Protein AF-0000000076532534 (afdb_homodimer)

Nearest PDB structures (foldseek):
  9ikq-assembly1_B  TM=8.227E-01  e=6.890E-09  Homo sapiens
  3nkv-assembly2_B  TM=7.843E-01  e=1.929E-08  Homo sapiens
  6ziz-assembly2_B  TM=8.108E-01  e=3.488E-07  Homo sapiens
  1yu9-assembly1_A  TM=8.050E-01  e=3.271E-07  Homo sapiens
  7tvf-assembly1_E  TM=7.725E-01  e=2.696E-07  Homo sapiens

Solvent-accessible surface area (backbone atoms only — not comparable to full-atom values): 15185 Å² total; per-residue (Å²): 137,83,80,76,80,77,77,80,70,83,70,76,83,74,66,74,52,59,84,47,71,42,61,34,30,35,32,38,43,29,43,66,72,22,55,65,66,63,56,46,39,60,64,38,46,91,68,50,67,91,76,79,67,95,52,69,60,50,75,43,73,48,74,48,74,54,99,65,27,37,34,38,38,34,42,32,41,43,51,34,50,75,86,44,58,84,60,53,47,76,63,50,61,54,25,31,20,38,34,39,32,20,25,58,74,40,65,65,40,45,59,53,36,50,53,58,54,60,67,30,65,78,48,74,66,46,69,41,82,34,92,103,134,81,81,75,82,76,78,79,70,83,72,76,83,75,66,75,52,58,84,46,72,42,61,35,32,35,33,39,42,27,45,68,73,22,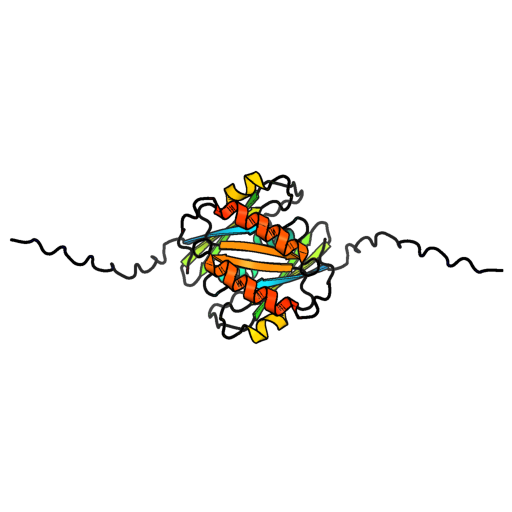55,64,64,64,56,46,40,59,65,38,46,91,68,50,70,91,76,80,68,94,50,68,59,50,74,43,74,49,73,46,73,54,98,66,25,39,35,37,39,36,43,33,41,44,50,33,49,76,87,42,58,83,59,52,47,76,63,50,61,54,26,31,22,39,34,39,31,21,25,57,72,40,63,66,38,46,58,54,34,50,52,57,54,60,67,31,65,78,47,76,68,47,68,40,80,36,92,105

pLDDT: mean 75.78, std 21.9, range [29.2, 95.38]

Radius of gyration: 21.43 Å; Cα contacts (8 Å, |Δi|>4): 473; chains: 2; bounding box: 38×101×63 Å

Sequence (264 aa):
MKERRASQKLSSKSIMDPNQNVKCKIVVVGDSQCGKTALLHVFAKDCFPENYVPTVFENYTASFEIDTQRIELSLWDTSGSPYYDNVRPLSYPDSDAVLICFDISRPETLDSVLKKVSAGDEGPVQSSPCVKMKERRASQKLSSKSIMDPNQNVKCKIVVVGDSQCGKTALLHVFAKDCFPENYVPTVFENYTASFEIDTQRIELSLWDTSGSPYYDNVRPLSYPDSDAVLICFDISRPETLDSVLKKVSAGDEGPVQSSPCVK

Organism: Gulo gulo (NCBI:txid48420)

Secondary structure (DSSP, 8-state):
-----------------TTPPEEEEEEEEE-TTSSHHHHHHHHHGGGS-SS----SEEEEEEEEEETTEEEEEEEEEE--SGGGTTTGGGG-TT-SEEEEEEETT-THHHHHHHHHHHHHTTS---------/-----------------TTPPEEEEEEEEE-TTSSHHHHHHHHHGGGS-SS----SEEEEEEEEEETTEEEEEEEEEE--SGGGTTTGGGG-TT-SEEEEEEETT-THHHHHHHHHHHHHTTS---------

InterPro domains:
  IPR001806 Small GTPase [PF00071] (25-115)
  IPR001806 Small GTPase [SM00174] (26-129)
  IPR003578 Small GTPase Rho [PTHR24072] (22-116)
  IPR005225 Small GTP-binding domain [TIGR00231] (24-114)
  IPR027417 P-loop containing nucleoside triphosphate hydrolase [G3DSA:3.40.50.300] (12-127)
  IPR027417 P-loop containing nucleoside triphosphate hydrolase [SSF52540] (24-117)

Foldseek 3Di:
DDPDPDDPPPDDPPPPPLPDEFEAEEEEFFAPPLCLVVVVCVQQPVNDDPDDDDDQKDKHWDWDDDPSHIYIYIYIYGYNDPVNLVVNLVRQELHQYYHYTGHPVCVVRVVVRVVSVVVNVVDDRDHNDGPD/DDPDPDDPPPDDPPPPPLPDEFEAEEEEFFAPPLCLVVVVCVQQPVNDDPDDDDDQKDKDWDWDDDPSHIYIYIYIYGYNDPVNLVVNLVRQELHQYYHYTGHPVCVVRVVVRVVSVVVNVVDDNDHNDHPD

Structure (mmCIF, N/CA/C/O backbone):
data_AF-0000000076532534-model_v1
#
loop_
_entity.id
_entity.type
_entity.pdbx_description
1 polymer 'Rho-related GTP-binding protein RhoE'
#
loop_
_atom_site.group_PDB
_atom_site.id
_atom_site.type_symbol
_atom_site.label_atom_id
_atom_site.label_alt_id
_atom_site.label_comp_id
_atom_site.label_asym_id
_atom_site.label_entity_id
_atom_site.label_seq_id
_atom_site.pdbx_PDB_ins_code
_atom_site.Cartn_x
_atom_site.Cartn_y
_atom_site.Cartn_z
_atom_site.occupancy
_atom_site.B_iso_or_equiv
_atom_site.auth_seq_id
_atom_site.auth_comp_id
_atom_site.auth_asym_id
_atom_site.auth_atom_id
_atom_site.pdbx_PDB_model_num
ATOM 1 N N . MET A 1 1 ? -12.562 -58.125 -6.824 1 29.53 1 MET A N 1
ATOM 2 C CA . MET A 1 1 ? -12.008 -57.406 -7.973 1 29.53 1 MET A CA 1
ATOM 3 C C . MET A 1 1 ? -11.875 -55.938 -7.684 1 29.53 1 MET A C 1
ATOM 5 O O . MET A 1 1 ? -12.867 -55.188 -7.668 1 29.53 1 MET A O 1
ATOM 9 N N . LYS A 1 2 ? -11.078 -55.5 -6.746 1 31.06 2 LYS A N 1
ATOM 10 C CA . LYS A 1 2 ? -10.891 -54.281 -5.945 1 31.06 2 LYS A CA 1
ATOM 11 C C . LYS A 1 2 ? -10.383 -53.125 -6.797 1 31.06 2 LYS A C 1
ATOM 13 O O . LYS A 1 2 ? -9.328 -53.219 -7.426 1 31.06 2 LYS A O 1
ATOM 18 N N . GLU A 1 3 ? -11.273 -52.344 -7.527 1 29.67 3 GLU A N 1
ATOM 19 C CA . GLU A 1 3 ? -11.039 -51.25 -8.461 1 29.67 3 GLU A CA 1
ATOM 20 C C . GLU A 1 3 ? -10.07 -50.219 -7.871 1 29.67 3 GLU A C 1
ATOM 22 O O . GLU A 1 3 ? -10.305 -49.688 -6.781 1 29.67 3 GLU A O 1
ATOM 27 N N . ARG A 1 4 ? -8.758 -50.281 -8.133 1 29.2 4 ARG A N 1
ATOM 28 C CA . ARG A 1 4 ? -7.645 -49.375 -7.852 1 29.2 4 ARG A CA 1
ATOM 29 C C . ARG A 1 4 ? -8.008 -47.938 -8.18 1 29.2 4 ARG A C 1
ATOM 31 O O . ARG A 1 4 ? -8.461 -47.656 -9.289 1 29.2 4 ARG A O 1
ATOM 38 N N . ARG A 1 5 ? -8.469 -47.125 -7.262 1 30 5 ARG A N 1
ATOM 39 C CA . ARG A 1 5 ? -8.734 -45.688 -7.363 1 30 5 ARG A CA 1
ATOM 40 C C . ARG A 1 5 ? -7.598 -44.969 -8.086 1 30 5 ARG A C 1
ATOM 42 O O . ARG A 1 5 ? -6.434 -45.094 -7.703 1 30 5 ARG A O 1
ATOM 49 N N . ALA A 1 6 ? -7.625 -44.656 -9.398 1 31.41 6 ALA A N 1
ATOM 50 C CA . ALA A 1 6 ? -6.77 -43.969 -10.359 1 31.41 6 ALA A CA 1
ATOM 51 C C . ALA A 1 6 ? -6.211 -42.656 -9.758 1 31.41 6 ALA A C 1
ATOM 53 O O . ALA A 1 6 ? -6.918 -41.938 -9.047 1 31.41 6 ALA A O 1
ATOM 54 N N . SER A 1 7 ? -4.93 -42.5 -9.547 1 31.23 7 SER A N 1
ATOM 55 C CA . SER A 1 7 ? -4.043 -41.406 -9.18 1 31.23 7 SER A CA 1
ATOM 56 C C . SER A 1 7 ? -4.383 -40.125 -9.953 1 31.23 7 SER A C 1
ATOM 58 O O . SER A 1 7 ? -4.418 -40.125 -11.188 1 31.23 7 SER A O 1
ATOM 60 N N . GLN A 1 8 ? -5.281 -39.344 -9.531 1 30.34 8 GLN A N 1
ATOM 61 C CA . GLN A 1 8 ? -5.637 -38.094 -10.156 1 30.34 8 GLN A CA 1
ATOM 62 C C . GLN A 1 8 ? -4.398 -37.344 -10.641 1 30.34 8 GLN A C 1
ATOM 64 O O . GLN A 1 8 ? -3.494 -37.031 -9.852 1 30.34 8 GLN A O 1
ATOM 69 N N . LYS A 1 9 ? -3.875 -37.5 -11.867 1 31.89 9 LYS A N 1
ATOM 70 C CA . LYS A 1 9 ? -2.873 -36.781 -12.664 1 31.89 9 LYS A CA 1
ATOM 71 C C . LYS A 1 9 ? -2.896 -35.281 -12.375 1 31.89 9 LYS A C 1
ATOM 73 O O . LYS A 1 9 ? -3.961 -34.688 -12.367 1 31.89 9 LYS A O 1
ATOM 78 N N . LEU A 1 10 ? -2.053 -34.75 -11.531 1 33.31 10 LEU A N 1
ATOM 79 C CA . LEU A 1 10 ? -1.683 -33.344 -11.383 1 33.31 10 LEU A CA 1
ATOM 80 C C . LEU A 1 10 ? -1.702 -32.656 -12.734 1 33.31 10 LEU A C 1
ATOM 82 O O . LEU A 1 10 ? -0.928 -33 -13.633 1 33.31 10 LEU A O 1
ATOM 86 N N . SER A 1 11 ? -2.908 -32.406 -13.312 1 33.78 11 SER A N 1
ATOM 87 C CA . SER A 1 11 ? -3.16 -31.734 -14.586 1 33.78 11 SER A CA 1
ATOM 88 C C . SER A 1 11 ? -2.031 -30.766 -14.938 1 33.78 11 SER A C 1
ATOM 90 O O . SER A 1 11 ? -1.304 -30.312 -14.055 1 33.78 11 SER A O 1
ATOM 92 N N . SER A 1 12 ? -1.716 -30.531 -16.234 1 36.44 12 SER A N 1
ATOM 93 C CA . SER A 1 12 ? -0.796 -29.734 -17.031 1 36.44 12 SER A CA 1
ATOM 94 C C . SER A 1 12 ? -0.668 -28.312 -16.484 1 36.44 12 SER A C 1
ATOM 96 O O . SER A 1 12 ? -1.578 -27.828 -15.812 1 36.44 12 SER A O 1
ATOM 98 N N . LYS A 1 13 ? 0.458 -27.781 -16.156 1 39.22 13 LYS A N 1
ATOM 99 C CA . LYS A 1 13 ? 0.816 -26.375 -15.938 1 39.22 13 LYS A CA 1
ATOM 100 C C . LYS A 1 13 ? -0.075 -25.453 -16.766 1 39.22 13 LYS A C 1
ATOM 102 O O . LYS A 1 13 ? 0.05 -25.375 -17.984 1 39.22 13 LYS A O 1
ATOM 107 N N . SER A 1 14 ? -1.355 -25.297 -16.703 1 41.94 14 SER A N 1
ATOM 108 C CA . SER A 1 14 ? -2.182 -24.359 -17.453 1 41.94 14 SER A CA 1
ATOM 109 C C . SER A 1 14 ? -1.415 -23.078 -17.781 1 41.94 14 SER A C 1
ATOM 111 O O . SER A 1 14 ? -1.064 -22.312 -16.875 1 41.94 14 SER A O 1
ATOM 113 N N . ILE A 1 15 ? -0.513 -23.016 -18.609 1 46.69 15 ILE A N 1
ATOM 114 C CA . ILE A 1 15 ? 0.041 -21.828 -19.25 1 46.69 15 ILE A CA 1
ATOM 115 C C . ILE A 1 15 ? -1.02 -20.734 -19.297 1 46.69 15 ILE A C 1
ATOM 117 O O . ILE A 1 15 ? -2.109 -20.938 -19.828 1 46.69 15 ILE A O 1
ATOM 121 N N . MET A 1 16 ? -1.146 -19.938 -18.219 1 51.53 16 MET A N 1
ATOM 122 C CA . MET A 1 16 ? -2.041 -18.797 -18.406 1 51.53 16 MET A CA 1
ATOM 123 C C . MET A 1 16 ? -2.135 -18.406 -19.875 1 51.53 16 MET A C 1
ATOM 125 O O . MET A 1 16 ? -1.113 -18.266 -20.547 1 51.53 16 MET A O 1
ATOM 129 N N . ASP A 1 17 ? -3.191 -18.766 -20.562 1 57.97 17 ASP A N 1
ATOM 130 C CA . ASP A 1 17 ? -3.457 -18.281 -21.922 1 57.97 17 ASP A CA 1
ATOM 131 C C . ASP A 1 17 ? -3.062 -16.828 -22.062 1 57.97 17 ASP A C 1
ATOM 133 O O . ASP A 1 17 ? -3.531 -15.969 -21.312 1 57.97 17 ASP A O 1
ATOM 137 N N . PRO A 1 18 ? -1.926 -16.516 -22.688 1 60.47 18 PRO A N 1
ATOM 138 C CA . PRO A 1 18 ? -1.544 -15.109 -22.891 1 60.47 18 PRO A CA 1
ATOM 139 C C . PRO A 1 18 ? -2.738 -14.211 -23.188 1 60.47 18 PRO A C 1
ATOM 141 O O . PRO A 1 18 ? -2.654 -12.992 -23.031 1 60.47 18 PRO A O 1
ATOM 144 N N . ASN A 1 19 ? -3.826 -14.812 -23.578 1 63.25 19 ASN A N 1
ATOM 145 C CA . ASN A 1 19 ? -5.023 -14.047 -23.922 1 63.25 19 ASN A CA 1
ATOM 146 C C . ASN A 1 19 ? -5.902 -13.82 -22.688 1 63.25 19 ASN A C 1
ATOM 148 O O . ASN A 1 19 ? -6.91 -13.117 -22.766 1 63.25 19 ASN A O 1
ATOM 152 N N . GLN A 1 20 ? -5.453 -14.477 -21.609 1 73.56 20 GLN A N 1
ATOM 153 C CA . GLN A 1 20 ? -6.367 -14.359 -20.484 1 73.56 20 GLN A CA 1
ATOM 154 C C . GLN A 1 20 ? -6.012 -13.164 -19.609 1 73.56 20 GLN A C 1
ATOM 156 O O . GLN A 1 20 ? -4.836 -12.914 -19.344 1 73.56 20 GLN A O 1
ATOM 161 N N . ASN A 1 21 ? -6.992 -12.312 -19.359 1 83.56 21 ASN A N 1
ATOM 162 C CA . ASN A 1 21 ? -6.898 -11.164 -18.453 1 83.56 21 ASN A CA 1
ATOM 163 C C . ASN A 1 21 ? -6.875 -11.602 -16.984 1 83.56 21 ASN A C 1
ATOM 165 O O . ASN A 1 21 ? -7.652 -12.469 -16.578 1 83.56 21 ASN A O 1
ATOM 169 N N . VAL A 1 22 ? -5.793 -11.273 -16.344 1 87.25 22 VAL A N 1
ATOM 170 C CA . VAL A 1 22 ? -5.703 -11.547 -14.914 1 87.25 22 VAL A CA 1
ATOM 171 C C . VAL A 1 22 ? -6.23 -10.352 -14.133 1 87.25 22 VAL A C 1
ATOM 173 O O . VAL A 1 22 ? -5.949 -9.203 -14.469 1 87.25 22 VAL A O 1
ATOM 176 N N . LYS A 1 23 ? -7.086 -10.727 -13.125 1 91.19 23 LYS A N 1
ATOM 177 C CA . LYS A 1 23 ? -7.613 -9.672 -12.25 1 91.19 23 LYS A CA 1
ATOM 178 C C . LYS A 1 23 ? -6.957 -9.719 -10.875 1 91.19 23 LYS A C 1
ATOM 180 O O . LYS A 1 23 ? -6.707 -10.805 -10.344 1 91.19 23 LYS A O 1
ATOM 185 N N . CYS A 1 24 ? -6.598 -8.57 -10.422 1 91.06 24 CYS A N 1
ATOM 186 C CA . CYS A 1 24 ? -6.012 -8.422 -9.094 1 91.06 24 CYS A CA 1
ATOM 187 C C . CYS A 1 24 ? -6.742 -7.352 -8.297 1 91.06 24 CYS A C 1
ATOM 189 O O . CYS A 1 24 ? -6.887 -6.219 -8.75 1 91.06 24 CYS A O 1
ATOM 191 N N . LYS A 1 25 ? -7.25 -7.797 -7.164 1 93.69 25 LYS A N 1
ATOM 192 C CA . LYS A 1 25 ? -7.934 -6.883 -6.258 1 93.69 25 LYS A CA 1
ATOM 193 C C . LYS A 1 25 ? -7.098 -6.609 -5.012 1 93.69 25 LYS A C 1
ATOM 195 O O . LYS A 1 25 ? -6.715 -7.543 -4.297 1 93.69 25 LYS A O 1
ATOM 200 N N . ILE A 1 26 ? -6.828 -5.34 -4.773 1 93.06 26 ILE A N 1
ATOM 201 C CA . ILE A 1 26 ? -6.078 -4.914 -3.596 1 93.06 26 ILE A CA 1
ATOM 202 C C . ILE A 1 26 ? -6.914 -3.938 -2.775 1 93.06 26 ILE A C 1
ATOM 204 O O . ILE A 1 26 ? -7.504 -3.006 -3.324 1 93.06 26 ILE A O 1
ATOM 208 N N . VAL A 1 27 ? -6.988 -4.16 -1.485 1 94.25 27 VAL A N 1
ATOM 209 C CA . VAL A 1 27 ? -7.715 -3.268 -0.588 1 94.25 27 VAL A CA 1
ATOM 210 C C . VAL A 1 27 ? -6.723 -2.455 0.243 1 94.25 27 VAL A C 1
ATOM 212 O O . VAL A 1 27 ? -5.77 -3.006 0.799 1 94.25 27 VAL A O 1
ATOM 215 N N . VAL A 1 28 ? -6.953 -1.134 0.303 1 94.06 28 VAL A N 1
ATOM 216 C CA . VAL A 1 28 ? -6.102 -0.237 1.079 1 94.06 28 VAL A CA 1
ATOM 217 C C . VAL A 1 28 ? -6.805 0.146 2.379 1 94.06 28 VAL A C 1
ATOM 219 O O . VAL A 1 28 ? -7.949 0.6 2.361 1 94.06 28 VAL A O 1
ATOM 222 N N . VAL A 1 29 ? -6.066 -0.082 3.508 1 95 29 VAL A N 1
ATOM 223 C CA . VAL A 1 29 ? -6.617 0.203 4.828 1 95 29 VAL A CA 1
ATOM 224 C C . VAL A 1 29 ? -5.637 1.064 5.621 1 95 29 VAL A C 1
ATOM 226 O O . VAL A 1 29 ? -4.426 0.858 5.551 1 95 29 VAL A O 1
ATOM 229 N N . GLY A 1 30 ? -6.184 2.02 6.375 1 95.31 30 GLY A N 1
ATOM 230 C CA . GLY A 1 30 ? -5.422 2.916 7.227 1 95.31 30 GLY A CA 1
ATOM 231 C C . GLY A 1 30 ? -6.266 4.008 7.855 1 95.31 30 GLY A C 1
ATOM 232 O O . GLY A 1 30 ? -7.348 4.324 7.355 1 95.31 30 GLY A O 1
ATOM 233 N N . ASP A 1 31 ? -5.73 4.617 8.852 1 94.5 31 ASP A N 1
ATOM 234 C CA . ASP A 1 31 ? -6.426 5.723 9.5 1 94.5 31 ASP A CA 1
ATOM 235 C C . ASP A 1 31 ? -6.508 6.938 8.578 1 94.5 31 ASP A C 1
ATOM 237 O O . ASP A 1 31 ? -5.75 7.039 7.613 1 94.5 31 ASP A O 1
ATOM 241 N N . SER A 1 32 ? -7.496 7.758 8.906 1 91.62 32 SER A N 1
ATOM 242 C CA . SER A 1 32 ? -7.535 9.047 8.234 1 91.62 32 SER A CA 1
ATOM 243 C C . SER A 1 32 ? -6.215 9.797 8.391 1 91.62 32 SER A C 1
ATOM 245 O O . SER A 1 32 ? -5.582 9.734 9.445 1 91.62 32 SER A O 1
ATOM 247 N N . GLN A 1 33 ? -5.766 10.422 7.242 1 87.88 33 GLN A N 1
ATOM 248 C CA . GLN A 1 33 ? -4.602 11.297 7.227 1 87.88 33 GLN A CA 1
ATOM 249 C C . GLN A 1 33 ? -3.309 10.508 7.383 1 87.88 33 GLN A C 1
ATOM 251 O O . GLN A 1 33 ? -2.336 11 7.957 1 87.88 33 GLN A O 1
ATOM 256 N N . CYS A 1 34 ? -3.328 9.266 6.953 1 90.75 34 CYS A N 1
ATOM 257 C CA . CYS A 1 34 ? -2.111 8.461 7.055 1 90.75 34 CYS A CA 1
ATOM 258 C C . CYS A 1 34 ? -1.466 8.273 5.688 1 90.75 34 CYS A C 1
ATOM 260 O O . CYS A 1 34 ? -0.566 7.449 5.531 1 90.75 34 CYS A O 1
ATOM 262 N N . GLY A 1 35 ? -1.935 8.961 4.602 1 84.88 35 GLY A N 1
ATOM 263 C CA . GLY A 1 35 ? -1.226 8.945 3.332 1 84.88 35 GLY A CA 1
ATOM 264 C C . GLY A 1 35 ? -1.961 8.18 2.248 1 84.88 35 GLY A C 1
ATOM 265 O O . GLY A 1 35 ? -1.462 8.047 1.128 1 84.88 35 GLY A O 1
ATOM 266 N N . LYS A 1 36 ? -3.133 7.617 2.463 1 87.25 36 LYS A N 1
ATOM 267 C CA . LYS A 1 36 ? -3.898 6.844 1.489 1 87.25 36 LYS A CA 1
ATOM 268 C C . LYS A 1 36 ? -4.211 7.676 0.248 1 87.25 36 LYS A C 1
ATOM 270 O O . LYS A 1 36 ? -4.074 7.195 -0.878 1 87.25 36 LYS A O 1
ATOM 275 N N . THR A 1 37 ? -4.551 8.961 0.512 1 79.25 37 THR A N 1
ATOM 276 C CA . THR A 1 37 ? -5.031 9.812 -0.57 1 79.25 37 THR A CA 1
ATOM 277 C C . THR A 1 37 ? -3.932 10.039 -1.605 1 79.25 37 THR A C 1
ATOM 279 O O . THR A 1 37 ? -4.199 10.062 -2.809 1 79.25 37 THR A O 1
ATOM 282 N N . ALA A 1 38 ? -2.74 10.234 -1.216 1 79.06 38 ALA A N 1
ATOM 283 C CA . ALA A 1 38 ? -1.631 10.445 -2.143 1 79.06 38 ALA A CA 1
ATOM 284 C C . ALA A 1 38 ? -1.461 9.25 -3.074 1 79.06 38 ALA A C 1
ATOM 286 O O . ALA A 1 38 ? -1.284 9.414 -4.285 1 79.06 38 ALA A O 1
ATOM 287 N N . LEU A 1 39 ? -1.546 8.07 -2.504 1 83.38 39 LEU A N 1
ATOM 288 C CA . LEU A 1 39 ? -1.433 6.844 -3.279 1 83.38 39 LEU A CA 1
ATOM 289 C C . LEU A 1 39 ? -2.555 6.742 -4.305 1 83.38 39 LEU A C 1
ATOM 291 O O . LEU A 1 39 ? -2.307 6.453 -5.477 1 83.38 39 LEU A O 1
ATOM 295 N N . LEU A 1 40 ? -3.707 7.086 -3.852 1 83.06 40 LEU A N 1
ATOM 296 C CA . LEU A 1 40 ? -4.879 6.98 -4.711 1 83.06 40 LEU A CA 1
ATOM 297 C C . LEU A 1 40 ? -4.785 7.953 -5.883 1 83.06 40 LEU A C 1
ATOM 299 O O . LEU A 1 40 ? -5.195 7.629 -7 1 83.06 40 LEU A O 1
ATOM 303 N N . HIS A 1 41 ? -4.34 9.039 -5.621 1 82.31 41 HIS A N 1
ATOM 304 C CA . HIS A 1 41 ? -4.234 10.055 -6.664 1 82.31 41 HIS A CA 1
ATOM 305 C C . HIS A 1 41 ? -3.328 9.586 -7.797 1 82.31 41 HIS A C 1
ATOM 307 O O . HIS A 1 41 ? -3.637 9.789 -8.977 1 82.31 41 HIS A O 1
ATOM 313 N N . VAL A 1 42 ? -2.273 9.016 -7.48 1 80 42 VAL A N 1
ATOM 314 C CA . VAL A 1 42 ? -1.332 8.547 -8.492 1 80 42 VAL A CA 1
ATOM 315 C C . VAL A 1 42 ? -1.939 7.371 -9.258 1 80 42 VAL A C 1
ATOM 317 O O . VAL A 1 42 ? -1.796 7.281 -10.484 1 80 42 VAL A O 1
ATOM 320 N N . PHE A 1 43 ? -2.641 6.527 -8.523 1 81.12 43 PHE A N 1
ATOM 321 C CA . PHE A 1 43 ? -3.266 5.363 -9.148 1 81.12 43 PHE A CA 1
ATOM 322 C C . PHE A 1 43 ? -4.398 5.785 -10.07 1 81.12 43 PHE A C 1
ATOM 324 O O . PHE A 1 43 ? -4.496 5.305 -11.203 1 81.12 43 PHE A O 1
ATOM 331 N N . ALA A 1 44 ? -5.172 6.645 -9.602 1 79.12 44 ALA A N 1
ATOM 332 C CA . ALA A 1 44 ? -6.387 7.027 -10.312 1 79.12 44 ALA A CA 1
ATOM 333 C C . ALA A 1 44 ? -6.086 8.086 -11.375 1 79.12 44 ALA A C 1
ATOM 335 O O . ALA A 1 44 ? -6.859 8.258 -12.32 1 79.12 44 ALA A O 1
ATOM 336 N N . LYS A 1 45 ? -4.883 8.602 -11.242 1 72.62 45 LYS A N 1
ATOM 337 C CA . LYS A 1 45 ? -4.496 9.664 -12.172 1 72.62 45 LYS A CA 1
ATOM 338 C C . LYS A 1 45 ? -5.621 10.68 -12.344 1 72.62 45 LYS A C 1
ATOM 340 O O . LYS A 1 45 ? -6.105 11.242 -11.359 1 72.62 45 LYS A O 1
ATOM 345 N N . ASP A 1 46 ? -6.09 10.844 -13.594 1 64.88 46 ASP A N 1
ATOM 346 C CA . ASP A 1 46 ? -7.062 11.875 -13.945 1 64.88 46 ASP A CA 1
ATOM 347 C C . ASP A 1 46 ? -8.469 11.469 -13.516 1 64.88 46 ASP A C 1
ATOM 349 O O . ASP A 1 46 ? -9.422 12.219 -13.711 1 64.88 46 ASP A O 1
ATOM 353 N N . CYS A 1 47 ? -8.523 10.367 -12.844 1 67.25 47 CYS A N 1
ATOM 354 C CA . CYS A 1 47 ? -9.867 9.93 -12.484 1 67.25 47 CYS A CA 1
ATOM 355 C C . CYS A 1 47 ? -10.188 10.281 -11.039 1 67.25 47 CYS A C 1
ATOM 357 O O . CYS A 1 47 ? -11.281 10 -10.555 1 67.25 47 CYS A O 1
ATOM 359 N N . PHE A 1 48 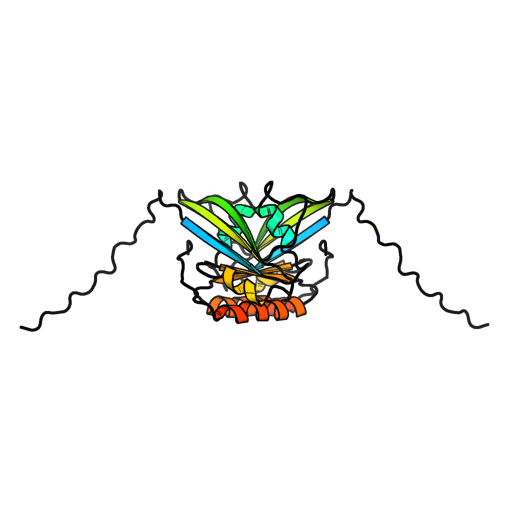? -9.227 10.93 -10.375 1 74.44 48 PHE A N 1
ATOM 360 C CA . PHE A 1 48 ? -9.508 11.305 -9 1 74.44 48 PHE A CA 1
ATOM 361 C C . PHE A 1 48 ? -10.391 12.539 -8.938 1 74.44 48 PHE A C 1
ATOM 363 O O . PHE A 1 48 ? -10.141 13.523 -9.648 1 74.44 48 PHE A O 1
ATOM 370 N N . PRO A 1 49 ? -11.422 12.516 -8.086 1 71.38 49 PRO A N 1
ATOM 371 C CA . PRO A 1 49 ? -12.391 13.609 -8.062 1 71.38 49 PRO A CA 1
ATOM 372 C C . PRO A 1 49 ? -11.797 14.914 -7.539 1 71.38 49 PRO A C 1
ATOM 374 O O . PRO A 1 49 ? -10.953 14.898 -6.641 1 71.38 49 PRO A O 1
ATOM 377 N N . GLU A 1 50 ? -12.297 16.031 -8.086 1 71.31 50 GLU A N 1
ATOM 378 C CA . GLU A 1 50 ? -11.883 17.359 -7.648 1 71.31 50 GLU A CA 1
ATOM 379 C C . GLU A 1 50 ? -12.43 17.672 -6.262 1 71.31 50 GLU A C 1
ATOM 381 O O . GLU A 1 50 ? -11.75 18.297 -5.449 1 71.31 50 GLU A O 1
ATOM 386 N N . ASN A 1 51 ? -13.742 17.219 -6.152 1 75.06 51 ASN A N 1
ATOM 387 C CA . ASN A 1 51 ? -14.398 17.391 -4.863 1 75.06 51 ASN A CA 1
ATOM 388 C C . ASN A 1 51 ? -14.469 16.078 -4.094 1 75.06 51 ASN A C 1
ATOM 390 O O . ASN A 1 51 ? -15.375 15.266 -4.316 1 75.06 51 ASN A O 1
ATOM 394 N N . TYR A 1 52 ? -13.469 15.961 -3.299 1 70.12 52 TYR A N 1
ATOM 395 C CA . TYR A 1 52 ? -13.383 14.719 -2.549 1 70.12 52 TYR A CA 1
ATOM 396 C C . TYR A 1 52 ? -14.477 14.633 -1.497 1 70.12 52 TYR A C 1
ATOM 398 O O . TYR A 1 52 ? -14.633 15.531 -0.672 1 70.12 52 TYR A O 1
ATOM 406 N N . VAL A 1 53 ? -15.43 13.742 -1.613 1 73 53 VAL A N 1
ATOM 407 C CA . VAL A 1 53 ? -16.438 13.398 -0.606 1 73 53 VAL A CA 1
ATOM 408 C C . VAL A 1 53 ? -16.078 12.07 0.044 1 73 53 VAL A C 1
ATOM 410 O O . VAL A 1 53 ? -15.914 11.055 -0.646 1 73 53 VAL A O 1
ATOM 413 N N . PRO A 1 54 ? -15.938 12.109 1.414 1 78 54 PRO A N 1
ATOM 414 C CA . PRO A 1 54 ? -15.609 10.836 2.074 1 78 54 PRO A CA 1
ATOM 415 C C . PRO A 1 54 ? -16.625 9.742 1.765 1 78 54 PRO A C 1
ATOM 417 O O . PRO A 1 54 ? -17.828 10 1.729 1 78 54 PRO A O 1
ATOM 420 N N . THR A 1 55 ? -16.203 8.594 1.289 1 83.44 55 THR A N 1
ATOM 421 C CA . THR A 1 55 ? -17 7.414 0.996 1 83.44 55 THR A CA 1
ATOM 422 C C . THR A 1 55 ? -16.547 6.219 1.823 1 83.44 55 THR A C 1
ATOM 424 O O . THR A 1 55 ? -15.477 6.266 2.447 1 83.44 55 THR A O 1
ATOM 427 N N . VAL A 1 56 ? -17.5 5.297 1.979 1 90.19 56 VAL A N 1
ATOM 428 C CA . VAL A 1 56 ? -17.172 4.062 2.674 1 90.19 56 VAL A CA 1
ATOM 429 C C . VAL A 1 56 ? -15.961 3.406 2.002 1 90.19 56 VAL A C 1
ATOM 431 O O . VAL A 1 56 ? -14.922 3.197 2.637 1 90.19 56 VAL A O 1
ATOM 434 N N . PHE A 1 57 ? -16 3.02 0.917 1 91.31 57 PHE A N 1
ATOM 435 C CA . PHE A 1 57 ? -14.852 2.645 0.108 1 91.31 57 PHE A CA 1
ATOM 436 C C . PHE A 1 57 ? -15.086 2.984 -1.359 1 91.31 57 PHE A C 1
ATOM 438 O O . PHE A 1 57 ? -16.234 3.16 -1.785 1 91.31 57 PHE A O 1
ATOM 445 N N . GLU A 1 58 ? -14.109 3.344 -2.033 1 90.19 58 GLU A N 1
ATOM 446 C CA . GLU A 1 58 ? -14.047 3.646 -3.461 1 90.19 58 GLU A CA 1
ATOM 447 C C . GLU A 1 58 ? -13.07 2.721 -4.176 1 90.19 58 GLU A C 1
ATOM 449 O O . GLU A 1 58 ? -12.07 2.293 -3.596 1 90.19 58 GLU A O 1
ATOM 454 N N . ASN A 1 59 ? -13.367 2.402 -5.445 1 90.38 59 ASN A N 1
ATOM 455 C CA . ASN A 1 59 ? -12.477 1.528 -6.203 1 90.38 59 ASN A CA 1
ATOM 456 C C . ASN A 1 59 ? -12.023 2.184 -7.504 1 90.38 59 ASN A C 1
ATOM 458 O O . ASN A 1 59 ? -12.797 2.887 -8.156 1 90.38 59 ASN A O 1
ATOM 462 N N . TYR A 1 60 ? -10.828 2.035 -7.793 1 89.12 60 TYR A N 1
ATOM 463 C CA . TYR A 1 60 ? -10.188 2.48 -9.023 1 89.12 60 TYR A CA 1
ATOM 464 C C . TYR A 1 60 ? -9.547 1.308 -9.758 1 89.12 60 TYR A C 1
ATOM 466 O O . TYR A 1 60 ? -8.945 0.43 -9.141 1 89.12 60 TYR A O 1
ATOM 474 N N . THR A 1 61 ? -9.68 1.281 -11.086 1 89.88 61 THR A N 1
ATOM 475 C CA . THR A 1 61 ? -9.109 0.184 -11.859 1 89.88 61 THR A CA 1
ATOM 476 C C . THR A 1 61 ? -8.062 0.702 -12.844 1 89.88 61 THR A C 1
ATOM 478 O O . THR A 1 61 ? -8.211 1.798 -13.391 1 89.88 61 THR A O 1
ATOM 481 N N . ALA A 1 62 ? -7.047 -0.017 -12.953 1 85.81 62 ALA A N 1
ATOM 482 C CA . ALA A 1 62 ? -6.012 0.205 -13.961 1 85.81 62 ALA A CA 1
ATOM 483 C C . ALA A 1 62 ? -5.613 -1.104 -14.641 1 85.81 62 ALA A C 1
ATOM 485 O O . ALA A 1 62 ? -5.652 -2.168 -14.016 1 85.81 62 ALA A O 1
ATOM 486 N N . SER A 1 63 ? -5.332 -1.003 -15.875 1 85.88 63 SER A N 1
ATOM 487 C CA . SER A 1 63 ? -4.871 -2.172 -16.609 1 85.88 63 SER A CA 1
ATOM 488 C C . SER A 1 63 ? -3.469 -1.955 -17.172 1 85.88 63 SER A C 1
ATOM 490 O O . SER A 1 63 ? -3.117 -0.841 -17.562 1 85.88 63 SER A O 1
ATOM 492 N N . PHE A 1 64 ? -2.783 -3.047 -17.062 1 82.31 64 PHE A N 1
ATOM 493 C CA . PHE A 1 64 ? -1.444 -3.008 -17.641 1 82.31 64 PHE A CA 1
ATOM 494 C C . PHE A 1 64 ? -1.045 -4.379 -18.172 1 82.31 64 PHE A C 1
ATOM 496 O O . PHE A 1 64 ? -1.723 -5.375 -17.906 1 82.31 64 PHE A O 1
ATOM 503 N N . GLU A 1 65 ? -0.035 -4.324 -19.062 1 80.06 65 GLU A N 1
ATOM 504 C CA . GLU A 1 65 ? 0.44 -5.574 -19.641 1 80.06 65 GLU A CA 1
ATOM 505 C C . GLU A 1 65 ? 1.835 -5.93 -19.141 1 80.06 65 GLU A C 1
ATOM 507 O O . GLU A 1 65 ? 2.705 -5.062 -19.047 1 80.06 65 GLU A O 1
ATOM 512 N N . ILE A 1 66 ? 1.895 -7.203 -18.594 1 72 66 ILE A N 1
ATOM 513 C CA . ILE A 1 66 ? 3.197 -7.75 -18.234 1 72 66 ILE A CA 1
ATOM 514 C C . ILE A 1 66 ? 3.457 -9.023 -19.031 1 72 66 ILE A C 1
ATOM 516 O O . ILE A 1 66 ? 2.695 -9.992 -18.938 1 72 66 ILE A O 1
ATOM 520 N N . ASP A 1 67 ? 4.582 -9.164 -19.672 1 72.25 67 ASP A N 1
ATOM 521 C CA . ASP A 1 67 ? 4.953 -10.359 -20.422 1 72.25 67 ASP A CA 1
ATOM 522 C C . ASP A 1 67 ? 3.773 -10.875 -21.234 1 72.25 67 ASP A C 1
ATOM 524 O O . ASP A 1 67 ? 3.449 -12.07 -21.188 1 72.25 67 ASP A O 1
ATOM 528 N N . THR A 1 68 ? 2.953 -10.023 -21.812 1 75.94 68 THR A N 1
ATOM 529 C CA . THR A 1 68 ? 1.874 -10.32 -22.75 1 75.94 68 THR A CA 1
ATOM 530 C C . THR A 1 68 ? 0.587 -10.656 -22 1 75.94 68 THR A C 1
ATOM 532 O O . THR A 1 68 ? -0.419 -11.016 -22.609 1 75.94 68 THR A O 1
ATOM 535 N N . GLN A 1 69 ? 0.749 -10.648 -20.719 1 78.94 69 GLN A N 1
ATOM 536 C CA . GLN A 1 69 ? -0.455 -10.859 -19.922 1 78.94 69 GLN A CA 1
ATOM 537 C C . GLN A 1 69 ? -1.064 -9.531 -19.484 1 78.94 69 GLN A C 1
ATOM 539 O O . GLN A 1 69 ? -0.36 -8.648 -18.984 1 78.94 69 GLN A O 1
ATOM 544 N N . ARG A 1 70 ? -2.32 -9.43 -19.797 1 86.06 70 ARG A N 1
ATOM 545 C CA . ARG A 1 70 ? -3.045 -8.242 -19.359 1 86.06 70 ARG A CA 1
ATOM 546 C C . ARG A 1 70 ? -3.535 -8.398 -17.922 1 86.06 70 ARG A C 1
ATOM 548 O O . ARG A 1 70 ? -4.172 -9.398 -17.594 1 86.06 70 ARG A O 1
ATOM 555 N N . ILE A 1 71 ? -3.141 -7.477 -17.156 1 85.56 71 ILE A N 1
ATOM 556 C CA . ILE A 1 71 ? -3.545 -7.48 -15.758 1 85.56 71 ILE A CA 1
ATOM 557 C C . ILE A 1 71 ? -4.465 -6.297 -15.484 1 85.56 71 ILE A C 1
ATOM 559 O O . ILE A 1 71 ? -4.16 -5.164 -15.859 1 85.56 71 ILE A O 1
ATOM 563 N N . GLU A 1 72 ? -5.617 -6.645 -14.938 1 90.44 72 GLU A N 1
ATOM 564 C CA . GLU A 1 72 ? -6.504 -5.613 -14.414 1 90.44 72 GLU A CA 1
ATOM 565 C C . GLU A 1 72 ? -6.383 -5.496 -12.898 1 90.44 72 GLU A C 1
ATOM 567 O O . GLU A 1 72 ? -6.707 -6.434 -12.164 1 90.44 72 GLU A O 1
ATOM 572 N N . LEU A 1 73 ? -5.844 -4.383 -12.531 1 90.25 73 LEU A N 1
ATOM 573 C CA . LEU A 1 73 ? -5.68 -4.129 -11.109 1 90.25 73 LEU A CA 1
ATOM 574 C C . LEU A 1 73 ? -6.809 -3.254 -10.578 1 90.25 73 LEU A C 1
ATOM 576 O O . LEU A 1 73 ? -7.086 -2.188 -11.133 1 90.25 73 LEU A O 1
ATOM 580 N N . SER A 1 74 ? -7.547 -3.77 -9.57 1 92.69 74 SER A N 1
ATOM 581 C CA . SER A 1 74 ? -8.562 -3.01 -8.859 1 92.69 74 SER A CA 1
ATOM 582 C C . SER A 1 74 ? -8.078 -2.604 -7.469 1 92.69 74 SER A C 1
ATOM 584 O O . SER A 1 74 ? -7.777 -3.459 -6.637 1 92.69 74 SER A O 1
ATOM 586 N N . LEU A 1 75 ? -7.941 -1.354 -7.246 1 92.19 75 LEU A N 1
ATOM 587 C CA . LEU A 1 75 ? -7.555 -0.81 -5.949 1 92.19 75 LEU A CA 1
ATOM 588 C C . LEU A 1 75 ? -8.766 -0.27 -5.203 1 92.19 75 LEU A C 1
ATOM 590 O O . LEU A 1 75 ? -9.406 0.686 -5.652 1 92.19 75 LEU A O 1
ATOM 594 N N . TRP A 1 76 ? -9.062 -0.91 -4.078 1 92.88 76 TRP A N 1
A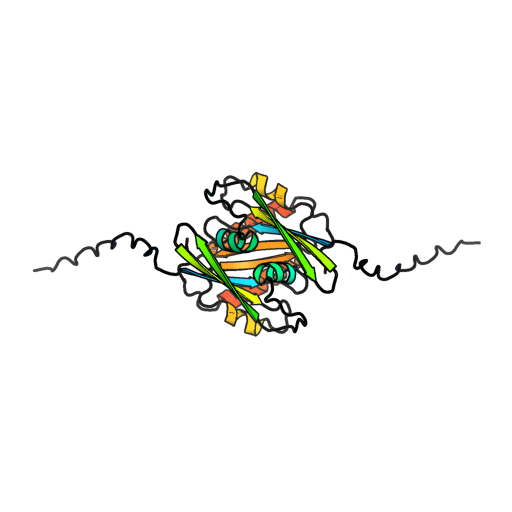TOM 595 C CA . TRP A 1 76 ? -10.18 -0.505 -3.234 1 92.88 76 TRP A CA 1
ATOM 596 C C . TRP A 1 76 ? -9.703 0.346 -2.064 1 92.88 76 TRP A C 1
ATOM 598 O O . TRP A 1 76 ? -8.953 -0.133 -1.204 1 92.88 76 TRP A O 1
ATOM 608 N N . ASP A 1 77 ? -10.016 1.561 -2.08 1 93.06 77 ASP A N 1
ATOM 609 C CA . ASP A 1 77 ? -9.727 2.467 -0.974 1 93.06 77 ASP A CA 1
ATOM 610 C C . ASP A 1 77 ? -10.828 2.426 0.078 1 93.06 77 ASP A C 1
ATOM 612 O O . ASP A 1 77 ? -12.016 2.506 -0.255 1 93.06 77 ASP A O 1
ATOM 616 N N . THR A 1 78 ? -10.445 2.348 1.358 1 94.31 78 THR A N 1
ATOM 617 C CA . THR A 1 78 ? -11.414 2.334 2.451 1 94.31 78 THR A CA 1
ATOM 618 C C . THR A 1 78 ? -11.266 3.582 3.318 1 94.31 78 THR A C 1
ATOM 620 O O . THR A 1 78 ? -10.164 4.102 3.482 1 94.31 78 THR A O 1
ATOM 623 N N . SER A 1 79 ? -12.391 4.004 3.863 1 93.94 79 SER A N 1
ATOM 624 C CA . SER A 1 79 ? -12.359 5.148 4.766 1 93.94 79 SER A CA 1
ATOM 625 C C . SER A 1 79 ? -11.516 4.855 6.004 1 93.94 79 SER A C 1
ATOM 627 O O . SER A 1 79 ? -11.578 3.756 6.555 1 93.94 79 SER A O 1
ATOM 629 N N . GLY A 1 80 ? -10.773 5.863 6.461 1 93.75 80 GLY A N 1
ATOM 630 C CA . GLY A 1 80 ? -10.008 5.746 7.691 1 93.75 80 GLY A CA 1
ATOM 631 C C . GLY A 1 80 ? -10.812 6.086 8.93 1 93.75 80 GLY A C 1
ATOM 632 O O . GLY A 1 80 ? -10.344 5.895 10.055 1 93.75 80 GLY A O 1
ATOM 633 N N . SER A 1 81 ? -11.969 6.539 8.719 1 93 81 SER A N 1
ATOM 634 C CA . SER A 1 81 ? -12.812 6.961 9.836 1 93 81 SER A CA 1
ATOM 635 C C . SER A 1 81 ? -13.352 5.762 10.602 1 93 81 SER A C 1
ATOM 637 O O . SER A 1 81 ? -13.844 4.801 10 1 93 81 SER A O 1
ATOM 639 N N . PRO A 1 82 ? -13.305 5.84 11.938 1 92.56 82 PRO A N 1
ATOM 640 C CA . PRO A 1 82 ? -13.898 4.77 12.734 1 92.56 82 PRO A CA 1
ATOM 641 C C . PRO A 1 82 ? -15.398 4.609 12.484 1 92.56 82 PRO A C 1
ATOM 643 O O . PRO A 1 82 ? -15.961 3.543 12.742 1 92.56 82 PRO A O 1
ATOM 646 N N . TYR A 1 83 ? -15.977 5.59 11.945 1 92.62 83 TYR A N 1
ATOM 647 C CA . TYR A 1 83 ? -17.406 5.574 11.641 1 92.62 83 TYR A CA 1
ATOM 648 C C . TYR A 1 83 ? -17.75 4.434 10.695 1 92.62 83 TYR A C 1
ATOM 650 O O . TYR A 1 83 ? -18.844 3.887 10.742 1 92.62 83 TYR A O 1
ATOM 658 N N . TYR A 1 84 ? -16.844 4.027 9.906 1 93.38 84 TYR A N 1
ATOM 659 C CA . TYR A 1 84 ? -17.125 3.049 8.867 1 93.38 84 TYR A CA 1
ATOM 660 C C . TYR A 1 84 ? -16.469 1.71 9.18 1 93.38 84 TYR A C 1
ATOM 662 O O . TYR A 1 84 ? -16.328 0.859 8.297 1 93.38 84 TYR A O 1
ATOM 670 N N . ASP A 1 85 ? -16.078 1.421 10.375 1 93.06 85 ASP A N 1
ATOM 671 C CA . ASP A 1 85 ? -15.359 0.209 10.75 1 93.06 85 ASP A CA 1
ATOM 672 C C . ASP A 1 85 ? -16.203 -1.036 10.492 1 93.06 85 ASP A C 1
ATOM 674 O O . ASP A 1 85 ? -15.68 -2.078 10.094 1 93.06 85 ASP A O 1
ATOM 678 N N . ASN A 1 86 ? -17.453 -0.91 10.648 1 92.06 86 ASN A N 1
ATOM 679 C CA . ASN A 1 86 ? -18.312 -2.078 10.539 1 92.06 86 ASN A CA 1
ATOM 680 C C . ASN A 1 86 ? -18.562 -2.451 9.078 1 92.06 86 ASN A C 1
ATOM 682 O O . ASN A 1 86 ? -18.922 -3.594 8.781 1 92.06 86 ASN A O 1
ATOM 686 N N . VAL A 1 87 ? -18.453 -1.537 8.211 1 93.81 87 VAL A N 1
ATOM 687 C CA . VAL A 1 87 ? -18.766 -1.814 6.812 1 93.81 87 VAL A CA 1
ATOM 688 C C . VAL A 1 87 ? -17.469 -2.053 6.039 1 93.81 87 VAL A C 1
ATOM 690 O O . VAL A 1 87 ? -17.484 -2.6 4.934 1 93.81 87 VAL A O 1
ATOM 693 N N . ARG A 1 88 ? -16.312 -1.787 6.582 1 92.69 88 ARG A N 1
ATOM 694 C CA . ARG A 1 88 ? -15.016 -1.937 5.926 1 92.69 88 ARG A CA 1
ATOM 695 C C . ARG A 1 88 ? -14.789 -3.381 5.488 1 92.69 88 ARG A C 1
ATOM 697 O O . ARG A 1 88 ? -14.305 -3.631 4.383 1 92.69 88 ARG A O 1
ATOM 704 N N . PRO A 1 89 ? -15.305 -4.352 6.297 1 92.5 89 PRO A N 1
ATOM 705 C CA . PRO A 1 89 ? -15.023 -5.738 5.93 1 92.5 89 PRO A CA 1
ATOM 706 C C . PRO A 1 89 ? -15.695 -6.148 4.621 1 92.5 89 PRO A C 1
ATOM 708 O O . PRO A 1 89 ? -15.289 -7.133 3.996 1 92.5 89 PRO A O 1
ATOM 711 N N . LEU A 1 90 ? -16.641 -5.414 4.188 1 92.81 90 LEU A N 1
ATOM 712 C CA . LEU A 1 90 ? -17.328 -5.707 2.932 1 92.81 90 LEU A CA 1
ATOM 713 C C . LEU A 1 90 ? -16.391 -5.484 1.741 1 92.81 90 LEU A C 1
ATOM 715 O O . LEU A 1 90 ? -16.703 -5.918 0.627 1 92.81 90 LEU A O 1
ATOM 719 N N . SER A 1 91 ? -15.289 -4.926 1.938 1 94.19 91 SER A N 1
ATOM 720 C CA . SER A 1 91 ? -14.344 -4.648 0.858 1 94.19 91 SER A CA 1
ATOM 721 C C . SER A 1 91 ? -13.375 -5.809 0.661 1 94.19 91 SER A C 1
ATOM 723 O O . SER A 1 91 ? -12.695 -5.891 -0.367 1 94.19 91 SER A O 1
ATOM 725 N N . TYR A 1 92 ? -13.344 -6.758 1.532 1 92.31 92 TYR A N 1
ATOM 726 C CA . TYR A 1 92 ? -12.242 -7.715 1.574 1 92.31 92 TYR A CA 1
ATOM 727 C C . TYR A 1 92 ? -12.516 -8.906 0.668 1 92.31 92 TYR A C 1
ATOM 729 O O . TYR A 1 92 ? -11.602 -9.453 0.056 1 92.31 92 TYR A O 1
ATOM 737 N N . PRO A 1 93 ? -13.781 -9.328 0.507 1 92.12 93 PRO A N 1
ATOM 738 C CA . PRO A 1 93 ? -14.023 -10.539 -0.28 1 92.12 93 PRO A CA 1
ATOM 739 C C . PRO A 1 93 ? -13.359 -10.492 -1.654 1 92.12 93 PRO A C 1
ATOM 741 O O . PRO A 1 93 ? -13.359 -9.445 -2.309 1 92.12 93 PRO A O 1
ATOM 744 N N . ASP A 1 94 ? -12.672 -11.602 -2.029 1 92.44 94 ASP A N 1
ATOM 745 C CA . ASP A 1 94 ? -12.039 -11.852 -3.32 1 92.44 94 ASP A CA 1
ATOM 746 C C . ASP A 1 94 ? -10.805 -10.969 -3.51 1 92.44 94 ASP A C 1
ATOM 748 O O . ASP A 1 94 ? -10.375 -10.734 -4.641 1 92.44 94 ASP A O 1
ATOM 752 N N . SER A 1 95 ? -10.367 -10.406 -2.414 1 93.5 95 SER A N 1
ATOM 753 C CA . SER A 1 95 ? -9.133 -9.633 -2.518 1 93.5 95 SER A CA 1
ATOM 754 C C . SER A 1 95 ? -7.91 -10.547 -2.596 1 93.5 95 SER A C 1
ATOM 756 O O . SER A 1 95 ? -7.883 -11.609 -1.976 1 93.5 95 SER A O 1
ATOM 758 N N . ASP A 1 96 ? -6.98 -10.078 -3.32 1 91.5 96 ASP A N 1
ATOM 759 C CA . ASP A 1 96 ? -5.711 -10.789 -3.445 1 91.5 96 ASP A CA 1
ATOM 760 C C . ASP A 1 96 ? -4.711 -10.32 -2.393 1 91.5 96 ASP A C 1
ATOM 762 O O . ASP A 1 96 ? -3.904 -11.117 -1.899 1 91.5 96 ASP A O 1
ATOM 766 N N . ALA A 1 97 ? -4.754 -9.086 -2.053 1 92.69 97 ALA A N 1
ATOM 767 C CA . ALA A 1 97 ? -3.84 -8.5 -1.079 1 92.69 97 ALA A CA 1
ATOM 768 C C . ALA A 1 97 ? -4.5 -7.344 -0.332 1 92.69 97 ALA A C 1
ATOM 770 O O . ALA A 1 97 ? -5.504 -6.797 -0.79 1 92.69 97 ALA A O 1
ATOM 771 N N . VAL A 1 98 ? -3.973 -7.09 0.834 1 93.5 98 VAL A N 1
ATOM 772 C CA . VAL A 1 98 ? -4.34 -5.906 1.603 1 93.5 98 VAL A CA 1
ATOM 773 C C . VAL A 1 98 ? -3.109 -5.02 1.805 1 93.5 98 VAL A C 1
ATOM 775 O O . VAL A 1 98 ? -2.021 -5.52 2.102 1 93.5 98 VAL A O 1
ATOM 778 N N . LEU A 1 99 ? -3.303 -3.756 1.577 1 94.06 99 LEU A N 1
ATOM 779 C CA . LEU A 1 99 ? -2.297 -2.738 1.861 1 94.06 99 LEU A CA 1
ATOM 780 C C . LEU A 1 99 ? -2.65 -1.964 3.127 1 94.06 99 LEU A C 1
ATOM 782 O O . LEU A 1 99 ? -3.68 -1.288 3.18 1 94.06 99 LEU A O 1
ATOM 786 N N . ILE A 1 100 ? -1.818 -2.113 4.051 1 94.31 100 ILE A N 1
ATOM 787 C CA . ILE A 1 100 ? -1.989 -1.384 5.301 1 94.31 100 ILE A CA 1
ATOM 788 C C . ILE A 1 100 ? -1.112 -0.133 5.293 1 94.31 100 ILE A C 1
ATOM 790 O O . ILE A 1 100 ? 0.1 -0.218 5.086 1 94.31 100 ILE A O 1
ATOM 794 N N . CYS A 1 101 ? -1.732 0.977 5.477 1 94.81 101 CYS A N 1
ATOM 795 C CA . CYS A 1 101 ? -1.034 2.258 5.508 1 94.81 101 CYS A CA 1
ATOM 796 C C . CYS A 1 101 ? -0.977 2.814 6.926 1 94.81 101 CYS A C 1
ATOM 798 O O . CYS A 1 101 ? -1.998 2.881 7.609 1 94.81 101 CYS A O 1
ATOM 800 N N . PHE A 1 102 ? 0.215 3.172 7.418 1 93.69 102 PHE A N 1
ATOM 801 C CA . PHE A 1 102 ? 0.291 3.844 8.711 1 93.69 102 PHE A CA 1
ATOM 802 C C . PHE A 1 102 ? 1.344 4.945 8.688 1 93.69 102 PHE A C 1
ATOM 804 O O . PHE A 1 102 ? 2.205 4.969 7.805 1 93.69 102 PHE A O 1
ATOM 811 N N . ASP A 1 103 ? 1.173 5.871 9.578 1 91.62 103 ASP A N 1
ATOM 812 C CA . ASP A 1 103 ? 2.041 7.035 9.719 1 91.62 103 ASP A CA 1
ATOM 813 C C . ASP A 1 103 ? 3.262 6.711 10.57 1 91.62 103 ASP A C 1
ATOM 815 O O . ASP A 1 103 ? 3.129 6.398 11.758 1 91.62 103 ASP A O 1
ATOM 819 N N . ILE A 1 104 ? 4.391 6.812 9.977 1 85.69 104 ILE A N 1
ATOM 820 C CA . ILE A 1 104 ? 5.609 6.41 10.672 1 85.69 104 ILE A CA 1
ATOM 821 C C . ILE A 1 104 ? 5.84 7.309 11.883 1 85.69 104 ILE A C 1
ATOM 823 O O . ILE A 1 104 ? 6.406 6.875 12.883 1 85.69 104 ILE A O 1
ATOM 827 N N . SER A 1 105 ? 5.395 8.516 11.797 1 87 105 SER A N 1
ATOM 828 C CA . SER A 1 105 ? 5.59 9.461 12.891 1 87 105 SER A CA 1
ATOM 829 C C . SER A 1 105 ? 4.578 9.227 14.008 1 87 105 SER A C 1
ATOM 831 O O . SER A 1 105 ? 4.719 9.781 15.102 1 87 105 SER A O 1
ATOM 833 N N . ARG A 1 106 ? 3.605 8.453 13.82 1 91.62 106 ARG A N 1
ATOM 834 C CA . ARG A 1 106 ? 2.557 8.102 14.773 1 91.62 106 ARG A CA 1
ATOM 835 C C . ARG A 1 106 ? 2.404 6.586 14.883 1 91.62 106 ARG A C 1
ATOM 837 O O . ARG A 1 106 ? 1.452 6.012 14.352 1 91.62 106 ARG A O 1
ATOM 844 N N . PRO A 1 107 ? 3.234 5.938 15.609 1 88.44 107 PRO A N 1
ATOM 845 C CA . PR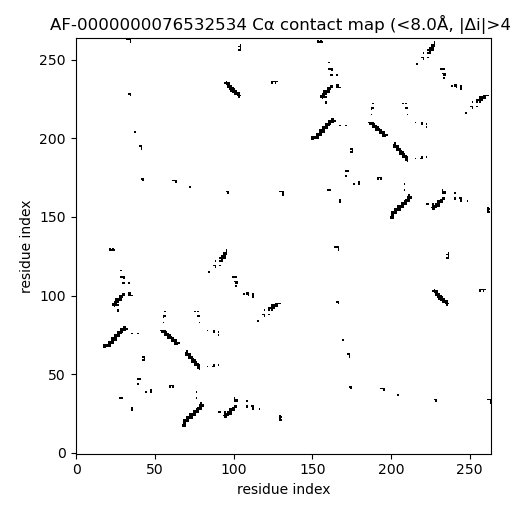O A 1 107 ? 3.26 4.477 15.672 1 88.44 107 PRO A CA 1
ATOM 846 C C . PRO A 1 107 ? 1.929 3.881 16.125 1 88.44 107 PRO A C 1
ATOM 848 O O . PRO A 1 107 ? 1.612 2.738 15.781 1 88.44 107 PRO A O 1
ATOM 851 N N . GLU A 1 108 ? 1.16 4.68 16.844 1 93.12 108 GLU A N 1
ATOM 852 C CA . GLU A 1 108 ? -0.136 4.191 17.312 1 93.12 108 GLU A CA 1
ATOM 853 C C . GLU A 1 108 ? -1.074 3.922 16.141 1 93.12 108 GLU A C 1
ATOM 855 O O . GLU A 1 108 ? -2.039 3.166 16.266 1 93.12 108 GLU A O 1
ATOM 860 N N . THR A 1 109 ? -0.804 4.562 14.992 1 94.81 109 THR A N 1
ATOM 861 C CA . THR A 1 109 ? -1.67 4.34 13.836 1 94.81 109 THR A CA 1
ATOM 862 C C . THR A 1 109 ? -1.507 2.92 13.305 1 94.81 109 THR A C 1
ATOM 864 O O . THR A 1 109 ? -2.414 2.385 12.656 1 94.81 109 THR A O 1
ATOM 867 N N . LEU A 1 110 ? -0.362 2.254 13.508 1 92.31 110 LEU A N 1
ATOM 868 C CA . LEU A 1 110 ? -0.191 0.861 13.109 1 92.31 110 LEU A CA 1
ATOM 869 C C . LEU A 1 110 ? -1.088 -0.053 13.938 1 92.31 110 LEU A C 1
ATOM 871 O O . LEU A 1 110 ? -1.812 -0.886 13.391 1 92.31 110 LEU A O 1
ATOM 875 N N . ASP A 1 111 ? -1.04 0.165 15.25 1 92.81 111 ASP A N 1
ATOM 876 C CA . ASP A 1 111 ? -1.897 -0.63 16.125 1 92.81 111 ASP A CA 1
ATOM 877 C C . ASP A 1 111 ? -3.367 -0.47 15.742 1 92.81 111 ASP A C 1
ATOM 879 O O . ASP A 1 111 ? -4.113 -1.45 15.703 1 92.81 111 ASP A O 1
ATOM 883 N N . SER A 1 112 ? -3.691 0.733 15.508 1 94.44 112 SER A N 1
ATOM 884 C CA . SER A 1 112 ? -5.074 1.046 15.164 1 94.44 112 SER A CA 1
ATOM 885 C C . SER A 1 112 ? -5.508 0.302 13.906 1 94.44 112 SER A C 1
ATOM 887 O O . SER A 1 112 ? -6.57 -0.324 13.883 1 94.44 112 SER A O 1
ATOM 889 N N . VAL A 1 113 ? -4.684 0.355 12.922 1 94.06 113 VAL A N 1
ATOM 890 C CA . VAL A 1 113 ? -5.086 -0.224 11.648 1 94.06 113 VAL A CA 1
ATOM 891 C C . VAL A 1 113 ? -5.043 -1.748 11.734 1 94.06 113 VAL A C 1
ATOM 893 O O . VAL A 1 113 ? -5.84 -2.438 11.094 1 94.06 113 VAL A O 1
ATOM 896 N N . LEU A 1 114 ? -4.188 -2.273 12.484 1 91.94 114 LEU A N 1
ATOM 897 C CA . LEU A 1 114 ? -4.145 -3.723 12.656 1 91.94 114 LEU A CA 1
ATOM 898 C C . LEU A 1 114 ? -5.426 -4.227 13.312 1 91.94 114 LEU A C 1
ATOM 900 O O . LEU A 1 114 ? -5.914 -5.309 12.977 1 91.94 114 LEU A O 1
ATOM 904 N N . LYS A 1 115 ? -5.914 -3.455 14.156 1 91.12 115 LYS A N 1
ATOM 905 C CA . LYS A 1 115 ? -7.203 -3.795 14.758 1 91.12 115 LYS A CA 1
ATOM 906 C C . LYS A 1 115 ? -8.312 -3.779 13.711 1 91.12 115 LYS A C 1
ATOM 908 O O . LYS A 1 115 ? -9.203 -4.637 13.727 1 91.12 115 LYS A O 1
ATOM 913 N N . LYS A 1 116 ? -8.25 -2.895 12.852 1 90.56 116 LYS A N 1
ATOM 914 C CA . LYS A 1 116 ? -9.234 -2.783 11.781 1 90.56 116 LYS A CA 1
ATOM 915 C C . LYS A 1 116 ? -9.203 -4.008 10.867 1 90.56 116 LYS A C 1
ATOM 917 O O . LYS A 1 116 ? -10.25 -4.512 10.461 1 90.56 116 LYS A O 1
ATOM 922 N N . VAL A 1 117 ? -8.008 -4.418 10.539 1 89.19 117 VAL A N 1
ATOM 923 C CA . VAL A 1 117 ? -7.824 -5.512 9.594 1 89.19 117 VAL A CA 1
ATOM 924 C C . VAL A 1 117 ? -8.203 -6.836 10.25 1 89.19 117 VAL A C 1
ATOM 926 O O . VAL A 1 117 ? -8.805 -7.703 9.617 1 89.19 117 VAL A O 1
ATOM 929 N N . SER A 1 118 ? -7.82 -7.102 11.445 1 79.88 118 SER A N 1
ATOM 930 C CA . SER A 1 118 ? -8.102 -8.328 12.18 1 79.88 118 SER A CA 1
ATOM 931 C C . SER A 1 118 ? -9.602 -8.508 12.398 1 79.88 118 SER A C 1
ATOM 933 O O . SER A 1 118 ? -10.102 -9.633 12.43 1 79.88 118 SER A O 1
ATOM 935 N N . ALA A 1 119 ? -10.242 -7.473 12.586 1 65.5 119 ALA A N 1
ATOM 936 C CA . ALA A 1 119 ? -11.695 -7.535 12.773 1 65.5 119 ALA A CA 1
ATOM 937 C C . ALA A 1 119 ? -12.383 -8.023 11.5 1 65.5 119 ALA A C 1
ATOM 939 O O . ALA A 1 119 ? -13.477 -8.594 11.562 1 65.5 119 ALA A O 1
ATOM 940 N N . GLY A 1 120 ? -11.812 -7.848 10.367 1 58.56 120 GLY A N 1
ATOM 941 C CA . GLY A 1 120 ? -12.352 -8.273 9.086 1 58.56 120 GLY A CA 1
ATOM 942 C C . GLY A 1 120 ? -12.117 -9.742 8.805 1 58.56 120 GLY A C 1
ATOM 943 O O . GLY A 1 120 ? -12.805 -10.336 7.965 1 58.56 120 GLY A O 1
ATOM 944 N N . ASP A 1 121 ? -10.922 -10.312 9.172 1 57.56 121 ASP A N 1
ATOM 945 C CA . ASP A 1 121 ? -10.586 -11.719 8.961 1 57.56 121 ASP A CA 1
ATOM 946 C C . ASP A 1 121 ? -11.742 -12.625 9.375 1 57.56 121 ASP A C 1
ATOM 948 O O . ASP A 1 121 ? -11.812 -13.781 8.969 1 57.56 121 ASP A O 1
ATOM 952 N N . GLU A 1 122 ? -12.656 -12.07 10 1 47.56 122 GLU A N 1
ATOM 953 C CA . GLU A 1 122 ? -13.766 -12.977 10.289 1 47.56 122 GLU A CA 1
ATOM 954 C C . GLU A 1 122 ? -14.656 -13.164 9.07 1 47.56 122 GLU A C 1
ATOM 956 O O . GLU A 1 122 ? -15.602 -13.953 9.102 1 47.56 122 GLU A O 1
ATOM 961 N N . GLY A 1 123 ? -14.273 -12.477 8 1 45.78 123 GLY A N 1
ATOM 962 C CA . GLY A 1 123 ? -15.047 -12.75 6.805 1 45.78 123 GLY A CA 1
ATOM 963 C C . GLY A 1 123 ? -14.352 -13.688 5.84 1 45.78 123 GLY A C 1
ATOM 964 O O . GLY A 1 123 ? -13.148 -13.93 5.965 1 45.78 123 GLY A O 1
ATOM 965 N N . PRO A 1 124 ? -15.102 -14.484 4.934 1 39.72 124 PRO A N 1
ATOM 966 C CA . PRO A 1 124 ? -14.578 -15.562 4.086 1 39.72 124 PRO A CA 1
ATOM 967 C C . PRO A 1 124 ? -13.508 -15.07 3.111 1 39.72 124 PRO A C 1
ATOM 969 O O . PRO A 1 124 ? -13.727 -14.086 2.396 1 39.72 124 PRO A O 1
ATOM 972 N N . VAL A 1 125 ? -12.305 -15.125 3.404 1 41.06 125 VAL A N 1
ATOM 973 C CA . VAL A 1 125 ? -11.188 -14.898 2.484 1 41.06 125 VAL A CA 1
ATOM 974 C C . VAL A 1 125 ? -11.234 -15.93 1.356 1 41.06 125 VAL A C 1
ATOM 976 O O . VAL A 1 125 ? -11.07 -17.125 1.595 1 41.06 125 VAL A O 1
ATOM 979 N N . GLN A 1 126 ? -12.117 -15.797 0.489 1 35.97 126 GLN A N 1
ATOM 980 C CA . GLN A 1 126 ? -12 -16.672 -0.668 1 35.97 126 GLN A CA 1
ATOM 981 C C . GLN A 1 126 ? -10.797 -16.297 -1.524 1 35.97 126 GLN A C 1
ATOM 983 O O . GLN A 1 126 ? -10.492 -15.117 -1.7 1 35.97 126 GLN A O 1
ATOM 988 N N . SER A 1 127 ? -9.852 -17.125 -1.666 1 34.81 127 SER A N 1
ATOM 989 C CA . SER A 1 127 ? -8.531 -17.125 -2.283 1 34.81 127 SER A CA 1
ATOM 990 C C . SER A 1 127 ? -8.609 -16.781 -3.766 1 34.81 127 SER A C 1
ATOM 992 O O . SER A 1 127 ? -9.391 -17.375 -4.504 1 34.81 127 SER A O 1
ATOM 994 N N . SER A 1 128 ? -8.805 -15.617 -4.184 1 35.22 128 SER A N 1
ATOM 995 C CA . SER A 1 128 ? -8.633 -15.445 -5.625 1 35.22 128 SER A CA 1
ATOM 996 C C . SER A 1 128 ? -7.16 -15.453 -6.012 1 35.22 128 SER A C 1
ATOM 998 O O . SER A 1 128 ? -6.328 -14.867 -5.312 1 35.22 128 SER A O 1
ATOM 1000 N N . PRO A 1 129 ? -6.742 -16.297 -6.957 1 33.84 129 PRO A N 1
ATOM 1001 C CA . PRO A 1 129 ? -5.363 -16.5 -7.414 1 33.84 129 PRO A CA 1
ATOM 1002 C C . PRO A 1 129 ? -4.766 -15.234 -8.039 1 33.84 129 PRO A C 1
ATOM 1004 O O . PRO A 1 129 ? -5.332 -14.68 -8.977 1 33.84 129 PRO A O 1
ATOM 1007 N N . CYS A 1 130 ? -4.543 -14.242 -7.406 1 37.84 130 CYS A N 1
ATOM 1008 C CA . CYS A 1 130 ? -3.771 -13.195 -8.07 1 37.84 130 CYS A CA 1
ATOM 1009 C C . CYS A 1 130 ? -2.438 -13.734 -8.57 1 37.84 130 CYS A C 1
ATOM 1011 O O . CYS A 1 130 ? -1.969 -14.773 -8.102 1 37.84 130 CYS A O 1
ATOM 1013 N N . VAL A 1 131 ? -1.854 -13.141 -9.648 1 36.97 131 VAL A N 1
ATOM 1014 C CA . VAL A 1 131 ? -0.606 -13.57 -10.273 1 36.97 131 VAL A CA 1
ATOM 1015 C C . VAL A 1 131 ? 0.487 -13.695 -9.219 1 36.97 131 VAL A C 1
ATOM 1017 O O . VAL A 1 131 ? 0.761 -12.75 -8.477 1 36.97 131 VAL A O 1
ATOM 1020 N N . LYS A 1 132 ? 0.65 -14.828 -8.562 1 35.03 132 LYS A N 1
ATOM 1021 C CA . LYS A 1 132 ? 1.701 -15.273 -7.652 1 35.03 132 LYS A CA 1
ATOM 1022 C C . LYS A 1 132 ? 3.084 -15.062 -8.266 1 35.03 132 LYS A C 1
ATOM 1024 O O . LYS A 1 132 ? 3.277 -15.281 -9.461 1 35.03 132 LYS A O 1
ATOM 1029 N N . MET B 1 1 ? 12.133 43.406 39.969 1 29.98 1 MET B N 1
ATOM 1030 C CA . MET B 1 1 ? 11.391 43.719 38.75 1 29.98 1 MET B CA 1
ATOM 1031 C C . MET B 1 1 ? 11.375 42.531 37.781 1 29.98 1 MET B C 1
ATOM 1033 O O . MET B 1 1 ? 12.383 42.25 37.156 1 29.98 1 MET B O 1
ATOM 1037 N N . LYS B 1 2 ? 10.766 41.438 38.094 1 31.73 2 LYS B N 1
ATOM 1038 C CA . LYS B 1 2 ? 10.82 40.062 37.625 1 31.73 2 LYS B CA 1
ATOM 1039 C C . LYS B 1 2 ? 10.258 39.938 36.219 1 31.73 2 LYS B C 1
ATOM 1041 O O . LYS B 1 2 ? 9.117 40.312 35.969 1 31.73 2 LYS B O 1
ATOM 1046 N N . GLU B 1 3 ? 11.062 40.094 35.094 1 29.89 3 GLU B N 1
ATOM 1047 C CA . GLU B 1 3 ? 10.773 40.062 33.688 1 29.89 3 GLU B CA 1
ATOM 1048 C C . GLU B 1 3 ? 9.914 38.844 33.312 1 29.89 3 GLU B C 1
ATOM 1050 O O . GLU B 1 3 ? 10.281 37.719 33.594 1 29.89 3 GLU B O 1
ATOM 1055 N N . ARG B 1 4 ? 8.57 38.969 33.25 1 29.78 4 ARG B N 1
ATOM 1056 C CA . ARG B 1 4 ? 7.531 38.062 32.781 1 29.78 4 ARG B CA 1
ATOM 1057 C C . ARG B 1 4 ? 7.914 37.438 31.453 1 29.78 4 ARG B C 1
ATOM 1059 O O . ARG B 1 4 ? 8.25 38.156 30.5 1 29.78 4 ARG B O 1
ATOM 1066 N N . ARG B 1 5 ? 8.492 36.25 31.359 1 30.73 5 ARG B N 1
ATOM 1067 C CA . ARG B 1 5 ? 8.789 35.438 30.188 1 30.73 5 ARG B CA 1
ATOM 1068 C C . ARG B 1 5 ? 7.605 35.438 29.219 1 30.73 5 ARG B C 1
ATOM 1070 O O . ARG B 1 5 ? 6.488 35.062 29.609 1 30.73 5 ARG B O 1
ATOM 1077 N N . ALA B 1 6 ? 7.477 36.219 28.141 1 32.16 6 ALA B N 1
ATOM 1078 C CA . ALA B 1 6 ? 6.547 36.438 27.047 1 32.16 6 ALA B CA 1
ATOM 1079 C C . ALA B 1 6 ? 6.105 35.094 26.438 1 32.16 6 ALA B C 1
ATOM 1081 O O . ALA B 1 6 ? 6.918 34.188 26.281 1 32.16 6 ALA B O 1
ATOM 1082 N N . SER B 1 7 ? 4.844 34.688 26.484 1 31.55 7 SER B N 1
ATOM 1083 C CA . SER B 1 7 ? 4.039 33.625 25.906 1 31.55 7 SER B CA 1
ATOM 1084 C C . SER B 1 7 ? 4.32 33.469 24.406 1 31.55 7 SER B C 1
ATOM 1086 O O . SER B 1 7 ? 4.203 34.438 23.656 1 31.55 7 SER B O 1
ATOM 1088 N N . GLN B 1 8 ? 5.293 32.781 24 1 30.67 8 GLN B N 1
ATOM 1089 C CA . GLN B 1 8 ? 5.602 32.531 22.594 1 30.67 8 GLN B CA 1
ATOM 1090 C C . GLN B 1 8 ? 4.324 32.312 21.781 1 30.67 8 GLN B C 1
ATOM 1092 O O . GLN B 1 8 ? 3.508 31.453 22.094 1 30.67 8 GLN B O 1
ATOM 1097 N N . LYS B 1 9 ? 3.695 33.312 21.109 1 32.12 9 LYS B N 1
ATOM 1098 C CA . LYS B 1 9 ? 2.648 33.375 20.094 1 32.12 9 LYS B CA 1
ATOM 1099 C C . LYS B 1 9 ? 2.713 32.188 19.141 1 32.12 9 LYS B C 1
ATOM 1101 O O . LYS B 1 9 ? 3.785 31.859 18.641 1 32.12 9 LYS B O 1
ATOM 1106 N N . LEU B 1 10 ? 1.935 31.172 19.281 1 33.75 10 LEU B N 1
ATOM 1107 C CA . LEU B 1 10 ? 1.604 30.141 18.312 1 33.75 10 LEU B CA 1
ATOM 1108 C C . LEU B 1 10 ? 1.549 30.703 16.906 1 33.75 10 LEU B C 1
ATOM 1110 O O . LEU B 1 10 ? 0.703 31.547 16.609 1 33.75 10 LEU B O 1
ATOM 1114 N N . SER B 1 11 ? 2.711 31.062 16.297 1 34.03 11 SER B N 1
ATOM 1115 C CA . SER B 1 11 ? 2.904 31.609 14.961 1 34.03 11 SER B CA 1
ATOM 1116 C C . SER B 1 11 ? 1.777 31.188 14.023 1 34.03 11 SER B C 1
ATOM 1118 O O . SER B 1 11 ? 1.105 30.188 14.273 1 34.03 11 SER B O 1
ATOM 1120 N N . SER B 1 12 ? 1.438 31.969 12.977 1 36.78 12 SER B N 1
ATOM 1121 C CA . SER B 1 12 ? 0.507 32.031 11.852 1 36.78 12 SER B CA 1
ATOM 1122 C C . SER B 1 12 ? 0.389 30.703 11.148 1 36.78 12 SER B C 1
ATOM 1124 O O . SER B 1 12 ? 1.329 29.906 11.156 1 36.78 12 SER B O 1
ATOM 1126 N N . LYS B 1 13 ? -0.717 30.062 10.984 1 39.34 13 LYS B N 1
ATOM 1127 C CA . LYS B 1 13 ? -1.076 28.984 10.062 1 39.34 13 LYS B CA 1
ATOM 1128 C C . LYS B 1 13 ? -0.243 29.047 8.789 1 39.34 13 LYS B C 1
ATOM 1130 O O . LYS B 1 13 ? -0.412 29.969 7.977 1 39.34 13 LYS B O 1
ATOM 1135 N N . SER B 1 14 ? 1.044 28.969 8.641 1 42.41 14 SER B N 1
ATOM 1136 C CA . SER B 1 14 ? 1.81 28.969 7.402 1 42.41 14 SER B CA 1
ATOM 1137 C C . SER B 1 14 ? 1.003 28.375 6.25 1 42.41 14 SER B C 1
ATOM 1139 O O . SER B 1 14 ? 0.688 27.188 6.258 1 42.41 14 SER B O 1
ATOM 1141 N N . ILE B 1 15 ? 0.073 28.984 5.715 1 46.84 15 ILE B N 1
ATOM 1142 C CA . ILE B 1 15 ? -0.543 28.703 4.426 1 46.84 15 ILE B CA 1
ATOM 1143 C C . ILE B 1 15 ? 0.487 28.062 3.49 1 46.84 15 ILE B C 1
ATOM 1145 O O . ILE B 1 15 ? 1.555 28.641 3.256 1 46.84 15 ILE B O 1
ATOM 1149 N N . MET B 1 16 ? 0.64 26.75 3.545 1 51.53 16 MET B N 1
ATOM 1150 C CA . MET B 1 16 ? 1.502 26.188 2.506 1 51.53 16 MET B CA 1
ATOM 1151 C C . MET B 1 16 ? 1.512 27.078 1.27 1 51.53 16 MET B C 1
ATOM 1153 O O . MET B 1 16 ? 0.454 27.484 0.783 1 51.53 16 MET B O 1
ATOM 1157 N N . ASP B 1 17 ? 2.535 27.875 1.042 1 58.31 17 ASP B N 1
ATOM 1158 C CA . ASP B 1 17 ? 2.721 28.609 -0.199 1 58.31 17 ASP B CA 1
ATOM 1159 C C . ASP B 1 17 ? 2.283 27.781 -1.406 1 58.31 17 ASP B C 1
ATOM 1161 O O . ASP B 1 17 ? 2.768 26.672 -1.612 1 58.31 17 ASP B O 1
ATOM 1165 N N . PRO B 1 18 ? 1.113 28.062 -1.975 1 60.44 18 PRO B N 1
ATOM 1166 C CA . PRO B 1 18 ? 0.681 27.312 -3.156 1 60.44 18 PRO B CA 1
ATOM 1167 C C . PRO B 1 18 ? 1.83 27 -4.113 1 60.44 18 PRO B C 1
ATOM 1169 O O . PRO B 1 18 ? 1.725 26.078 -4.938 1 60.44 18 PRO B O 1
ATOM 1172 N N . ASN B 1 19 ? 2.908 27.719 -3.986 1 63.19 19 ASN B N 1
ATOM 1173 C CA . ASN B 1 19 ? 4.059 27.516 -4.859 1 63.19 19 ASN B CA 1
ATOM 1174 C C . ASN B 1 19 ? 5.004 26.453 -4.301 1 63.19 19 ASN B C 1
ATOM 1176 O O . ASN B 1 19 ? 5.984 26.078 -4.949 1 63.19 19 ASN B O 1
ATOM 1180 N N . GLN B 1 20 ? 4.641 26.047 -3.084 1 73.25 20 GLN B N 1
ATOM 1181 C CA . GLN B 1 20 ? 5.617 25.125 -2.51 1 73.25 20 GLN B CA 1
ATOM 1182 C C . GLN B 1 20 ? 5.285 23.688 -2.855 1 73.25 20 GLN B C 1
ATOM 1184 O O . GLN B 1 20 ? 4.117 23.281 -2.809 1 73.25 20 GLN B O 1
ATOM 1189 N N . ASN B 1 21 ? 6.25 22.969 -3.383 1 83.62 21 ASN B N 1
ATOM 1190 C CA . ASN B 1 21 ? 6.184 21.531 -3.682 1 83.62 21 ASN B CA 1
ATOM 1191 C C . ASN B 1 21 ? 6.254 20.703 -2.41 1 83.62 21 ASN B C 1
ATOM 1193 O O . ASN B 1 21 ? 7.07 20.969 -1.528 1 83.62 21 ASN B O 1
ATOM 1197 N N . VAL B 1 22 ? 5.207 19.969 -2.188 1 87.12 22 VAL B N 1
ATOM 1198 C CA . VAL B 1 22 ? 5.203 19.047 -1.056 1 87.12 22 VAL B CA 1
ATOM 1199 C C . VAL B 1 22 ? 5.746 17.688 -1.494 1 87.12 22 VAL B C 1
ATOM 1201 O O . VAL B 1 22 ? 5.414 17.203 -2.576 1 87.12 22 VAL B O 1
ATOM 1204 N N . LYS B 1 23 ? 6.664 17.188 -0.629 1 91.19 23 LYS B N 1
ATOM 1205 C CA . LYS B 1 23 ? 7.211 15.859 -0.901 1 91.19 23 LYS B CA 1
ATOM 1206 C C . LYS B 1 23 ? 6.637 14.82 0.057 1 91.19 23 LYS B C 1
ATOM 1208 O O . LYS B 1 23 ? 6.441 15.102 1.241 1 91.19 23 LYS B O 1
ATOM 1213 N N . CYS B 1 24 ? 6.285 13.719 -0.517 1 91 24 CYS B N 1
ATOM 1214 C CA . CYS B 1 24 ? 5.773 12.594 0.259 1 91 24 CYS B CA 1
ATOM 1215 C C . CYS B 1 24 ? 6.516 11.312 -0.09 1 91 24 CYS B C 1
ATOM 1217 O O . CYS B 1 24 ? 6.605 10.938 -1.261 1 91 24 CYS B O 1
ATOM 1219 N N . LYS B 1 25 ? 7.09 10.742 0.953 1 93.62 25 LYS B N 1
ATOM 1220 C CA . LYS B 1 25 ? 7.797 9.477 0.792 1 93.62 25 LYS B CA 1
ATOM 1221 C C . LYS B 1 25 ? 7.027 8.328 1.436 1 93.62 25 LYS B C 1
ATOM 1223 O O . LYS B 1 25 ? 6.711 8.375 2.627 1 93.62 25 LYS B O 1
ATOM 1228 N N . ILE B 1 26 ? 6.746 7.324 0.636 1 93 26 ILE B N 1
ATOM 1229 C CA . ILE B 1 26 ? 6.055 6.133 1.109 1 93 26 ILE B CA 1
ATOM 1230 C C . ILE B 1 26 ? 6.91 4.898 0.838 1 93 26 ILE B C 1
ATOM 1232 O O . ILE B 1 26 ? 7.453 4.738 -0.258 1 93 26 ILE B O 1
ATOM 1236 N N . VAL B 1 27 ? 7.047 4.047 1.835 1 94.19 27 VAL B N 1
ATOM 1237 C CA . VAL B 1 27 ? 7.801 2.803 1.687 1 94.19 27 VAL B CA 1
ATOM 1238 C C . VAL B 1 27 ? 6.836 1.617 1.66 1 94.19 27 VAL B C 1
ATOM 1240 O O . VAL B 1 27 ? 5.934 1.524 2.494 1 94.19 27 VAL B O 1
ATOM 1243 N N . VAL B 1 28 ? 7.035 0.723 0.671 1 94.06 28 VAL B N 1
ATOM 1244 C CA . VAL B 1 28 ? 6.207 -0.471 0.538 1 94.06 28 VAL B CA 1
ATOM 1245 C C . VAL B 1 28 ? 6.973 -1.691 1.041 1 94.06 28 VAL B C 1
ATOM 1247 O O . VAL B 1 28 ? 8.102 -1.94 0.616 1 94.06 28 VAL B O 1
ATOM 1250 N N . VAL B 1 29 ? 6.309 -2.428 1.989 1 95.12 29 VAL B N 1
ATOM 1251 C CA . VAL B 1 29 ? 6.93 -3.605 2.588 1 95.12 29 VAL B CA 1
ATOM 1252 C C . VAL B 1 29 ? 5.973 -4.793 2.502 1 95.12 29 VAL B C 1
ATOM 1254 O O . VAL B 1 29 ? 4.766 -4.641 2.686 1 95.12 29 VAL B O 1
ATOM 1257 N N . GLY B 1 30 ? 6.531 -5.961 2.219 1 95.38 30 GLY B N 1
ATOM 1258 C CA . GLY B 1 30 ? 5.793 -7.215 2.127 1 95.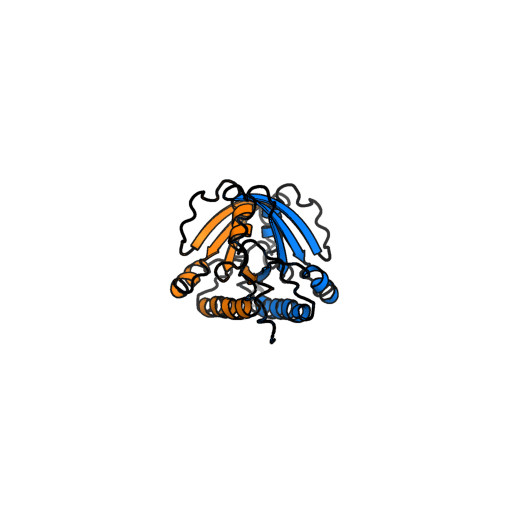38 30 GLY B CA 1
ATOM 1259 C C . GLY B 1 30 ? 6.648 -8.375 1.652 1 95.38 30 GLY B C 1
ATOM 1260 O O . GLY B 1 30 ? 7.691 -8.172 1.025 1 95.38 30 GLY B O 1
ATOM 1261 N N . ASP B 1 31 ? 6.16 -9.539 1.867 1 94.62 31 ASP B N 1
ATOM 1262 C CA . ASP B 1 31 ? 6.863 -10.734 1.403 1 94.62 31 ASP B CA 1
ATOM 1263 C C . ASP B 1 31 ? 6.852 -10.82 -0.121 1 94.62 31 ASP B C 1
ATOM 1265 O O . ASP B 1 31 ? 6.039 -10.164 -0.779 1 94.62 31 ASP B O 1
ATOM 1269 N N . SER B 1 32 ? 7.836 -11.586 -0.589 1 91.75 32 SER B N 1
ATOM 1270 C CA . SER B 1 32 ? 7.805 -11.906 -2.014 1 91.75 32 SER B CA 1
ATOM 1271 C C . SER B 1 32 ? 6.473 -12.539 -2.406 1 91.75 32 SER B C 1
ATOM 1273 O O . SER B 1 32 ? 5.902 -13.32 -1.641 1 91.75 32 SER B O 1
ATOM 1275 N N . GLN B 1 33 ? 5.941 -12.078 -3.594 1 87.88 33 GLN B N 1
ATOM 1276 C CA . GLN B 1 33 ? 4.758 -12.672 -4.211 1 87.88 33 GLN B CA 1
ATOM 1277 C C . GLN B 1 33 ? 3.496 -12.312 -3.428 1 87.88 33 GLN B C 1
ATOM 1279 O O . GLN B 1 33 ? 2.545 -13.094 -3.385 1 87.88 33 GLN B O 1
ATOM 1284 N N . CYS B 1 34 ? 3.525 -11.172 -2.768 1 90.62 34 CYS B N 1
ATOM 1285 C CA . CYS B 1 34 ? 2.34 -10.766 -2.021 1 90.62 34 CYS B CA 1
ATOM 1286 C C . CYS B 1 34 ? 1.622 -9.617 -2.721 1 90.62 34 CYS B C 1
ATOM 1288 O O . CYS B 1 34 ? 0.743 -8.984 -2.137 1 90.62 34 CYS B O 1
ATOM 1290 N N . GLY B 1 35 ? 2.004 -9.227 -3.963 1 84.81 35 GLY B N 1
ATOM 1291 C CA . GLY B 1 35 ? 1.224 -8.266 -4.727 1 84.81 35 GLY B CA 1
ATOM 1292 C C . GLY B 1 35 ? 1.911 -6.922 -4.875 1 84.81 35 GLY B C 1
ATOM 1293 O O . GLY B 1 35 ? 1.347 -5.988 -5.453 1 84.81 35 GLY B O 1
ATOM 1294 N N . LYS B 1 36 ? 3.115 -6.691 -4.395 1 87.06 36 LYS B N 1
ATOM 1295 C CA . LYS B 1 36 ? 3.842 -5.426 -4.469 1 87.06 36 LYS B CA 1
ATOM 1296 C C . LYS B 1 36 ? 4.055 -5 -5.918 1 87.06 36 LYS B C 1
ATOM 1298 O O . LYS B 1 36 ? 3.871 -3.828 -6.258 1 87.06 36 LYS B O 1
ATOM 1303 N N . THR B 1 37 ? 4.375 -6.02 -6.758 1 79.19 37 THR B N 1
ATOM 1304 C CA . THR B 1 37 ? 4.77 -5.727 -8.133 1 79.19 37 THR B CA 1
ATOM 1305 C C . THR B 1 37 ? 3.611 -5.102 -8.906 1 79.19 37 THR B C 1
ATOM 1307 O O . THR B 1 37 ? 3.814 -4.191 -9.711 1 79.19 37 THR B O 1
ATOM 1310 N N . ALA B 1 38 ? 2.434 -5.535 -8.727 1 79.06 38 ALA B N 1
ATOM 1311 C CA . ALA B 1 38 ? 1.268 -4.988 -9.414 1 79.06 38 ALA B CA 1
ATOM 1312 C C . ALA B 1 38 ? 1.086 -3.506 -9.094 1 79.06 38 ALA B C 1
ATOM 1314 O O . ALA B 1 38 ? 0.838 -2.695 -9.984 1 79.06 38 ALA B O 1
ATOM 1315 N N . LEU B 1 39 ? 1.25 -3.189 -7.836 1 83.5 39 LEU B N 1
ATOM 1316 C CA . LEU B 1 39 ? 1.131 -1.805 -7.391 1 83.5 39 LEU B CA 1
ATOM 1317 C C . LEU B 1 39 ? 2.201 -0.932 -8.039 1 83.5 39 LEU B C 1
ATOM 1319 O O . LEU B 1 39 ? 1.901 0.147 -8.555 1 83.5 39 LEU B O 1
ATOM 1323 N N . LEU B 1 40 ? 3.359 -1.486 -8.086 1 83.12 40 LEU B N 1
ATOM 1324 C CA . LEU B 1 40 ? 4.488 -0.736 -8.625 1 83.12 40 LEU B CA 1
ATOM 1325 C C . LEU B 1 40 ? 4.297 -0.468 -10.117 1 83.12 40 LEU B C 1
ATOM 1327 O O . LEU B 1 40 ? 4.656 0.604 -10.609 1 83.12 40 LEU B O 1
ATOM 1331 N N . HIS B 1 41 ? 3.834 -1.375 -10.742 1 82.31 41 HIS B N 1
ATOM 1332 C CA . HIS B 1 41 ? 3.641 -1.231 -12.18 1 82.31 41 HIS B CA 1
ATOM 1333 C C . HIS B 1 41 ? 2.686 -0.086 -12.492 1 82.31 41 HIS B C 1
ATOM 1335 O O . HIS B 1 41 ? 2.924 0.689 -13.422 1 82.31 41 HIS B O 1
ATOM 1341 N N . VAL B 1 42 ? 1.668 0.011 -11.805 1 80.25 42 VAL B N 1
ATOM 1342 C CA . VAL B 1 42 ? 0.686 1.063 -12.039 1 80.25 42 VAL B CA 1
ATOM 1343 C C . VAL B 1 42 ? 1.281 2.42 -11.672 1 80.25 42 VAL B C 1
ATOM 1345 O O . VAL B 1 42 ? 1.069 3.41 -12.375 1 80.25 42 VAL B O 1
ATOM 1348 N N . PHE B 1 43 ? 2.029 2.418 -10.594 1 81.19 43 PHE B N 1
ATOM 1349 C CA . PHE B 1 43 ? 2.646 3.658 -10.141 1 81.19 43 PHE B CA 1
ATOM 1350 C C . PHE B 1 43 ? 3.713 4.125 -11.125 1 81.19 43 PHE B C 1
ATOM 1352 O O . PHE B 1 43 ? 3.76 5.301 -11.484 1 81.19 43 PHE B O 1
ATOM 1359 N N . ALA B 1 44 ? 4.5 3.234 -11.539 1 79.56 44 ALA B N 1
ATOM 1360 C CA . ALA B 1 44 ? 5.66 3.562 -12.367 1 79.56 44 ALA B CA 1
ATOM 1361 C C . ALA B 1 44 ? 5.262 3.693 -13.836 1 79.56 44 ALA B C 1
ATOM 1363 O O . ALA B 1 44 ? 5.969 4.328 -14.617 1 79.56 44 ALA B O 1
ATOM 1364 N N . LYS B 1 45 ? 4.066 3.213 -14.062 1 73.38 45 LYS B N 1
ATOM 1365 C CA . LYS B 1 45 ? 3.592 3.234 -15.445 1 73.38 45 LYS B CA 1
ATOM 1366 C C . LYS B 1 45 ? 4.684 2.77 -16.406 1 73.38 45 LYS B C 1
ATOM 1368 O O . LYS B 1 45 ? 5.223 1.672 -16.25 1 73.38 45 LYS B O 1
ATOM 1373 N N . ASP B 1 46 ? 5.07 3.645 -17.344 1 65.25 46 ASP B N 1
ATOM 1374 C CA . ASP B 1 46 ? 6.004 3.299 -18.406 1 65.25 46 ASP B CA 1
ATOM 1375 C C . ASP B 1 46 ? 7.441 3.264 -17.906 1 65.25 46 ASP B C 1
ATOM 1377 O O . ASP B 1 46 ? 8.367 2.951 -18.656 1 65.25 46 ASP B O 1
ATOM 1381 N N . CYS B 1 47 ? 7.547 3.463 -16.641 1 68.25 47 CYS B N 1
ATOM 1382 C CA . CYS B 1 47 ? 8.922 3.496 -16.141 1 68.25 47 CYS B CA 1
ATOM 1383 C C . CYS B 1 47 ? 9.305 2.164 -15.508 1 68.25 47 CYS B C 1
ATOM 1385 O O . CYS B 1 47 ? 10.438 1.996 -15.047 1 68.25 47 CYS B O 1
ATOM 1387 N N . PHE B 1 48 ? 8.352 1.221 -15.531 1 75.12 48 PHE B N 1
ATOM 1388 C CA . PHE B 1 48 ? 8.688 -0.075 -14.953 1 75.12 48 PHE B CA 1
ATOM 1389 C C . PHE B 1 48 ? 9.547 -0.887 -15.914 1 75.12 48 PHE B C 1
ATOM 1391 O O . PHE B 1 48 ? 9.242 -0.981 -17.109 1 75.12 48 PHE B O 1
ATOM 1398 N N . PRO B 1 49 ? 10.633 -1.524 -15.383 1 71.88 49 PRO B N 1
ATOM 1399 C CA . PRO B 1 49 ? 11.578 -2.219 -16.266 1 71.88 49 PRO B CA 1
ATOM 1400 C C . PRO B 1 49 ? 10.977 -3.465 -16.906 1 71.88 49 PRO B C 1
ATOM 1402 O O . PRO B 1 49 ? 10.172 -4.16 -16.281 1 71.88 49 PRO B O 1
ATOM 1405 N N . GLU B 1 50 ? 11.406 -3.725 -18.141 1 71.81 50 GLU B N 1
ATOM 1406 C CA . GLU B 1 50 ? 10.977 -4.918 -18.875 1 71.81 50 GLU B CA 1
ATOM 1407 C C . GLU B 1 50 ? 11.586 -6.18 -18.266 1 71.81 50 GLU B C 1
ATOM 1409 O O . GLU B 1 50 ? 10.93 -7.219 -18.188 1 71.81 50 GLU B O 1
ATOM 1414 N N . ASN B 1 51 ? 12.922 -5.957 -17.906 1 75.38 51 ASN B N 1
ATOM 1415 C CA . ASN B 1 51 ? 13.648 -7.043 -17.25 1 75.38 51 ASN B CA 1
ATOM 1416 C C . ASN B 1 51 ? 13.805 -6.789 -15.758 1 75.38 51 ASN B C 1
ATOM 1418 O O . ASN B 1 51 ? 14.719 -6.078 -15.344 1 75.38 51 ASN B O 1
ATOM 1422 N N . TYR B 1 52 ? 12.859 -7.367 -15.117 1 70.62 52 TYR B N 1
ATOM 1423 C CA . TYR B 1 52 ? 12.852 -7.141 -13.68 1 70.62 52 TYR B CA 1
ATOM 1424 C C . TYR B 1 52 ? 14.016 -7.863 -13.008 1 70.62 52 TYR B C 1
ATOM 1426 O O . TYR B 1 52 ? 14.18 -9.07 -13.18 1 70.62 52 TYR B O 1
ATOM 1434 N N . VAL B 1 53 ? 14.977 -7.156 -12.438 1 73.5 53 VAL B N 1
ATOM 1435 C CA . VAL B 1 53 ? 16.047 -7.68 -11.594 1 73.5 53 VAL B CA 1
ATOM 1436 C C . VAL B 1 53 ? 15.766 -7.332 -10.133 1 73.5 53 VAL B C 1
ATOM 1438 O O . VAL B 1 53 ? 15.586 -6.164 -9.789 1 73.5 53 VAL B O 1
ATOM 1441 N N . PRO B 1 54 ? 15.711 -8.406 -9.281 1 78.56 54 PRO B N 1
ATOM 1442 C CA . PRO B 1 54 ? 15.461 -8.109 -7.871 1 78.56 54 PRO B CA 1
ATOM 1443 C C . PRO B 1 54 ? 16.484 -7.137 -7.281 1 78.56 54 PRO B C 1
ATOM 1445 O O . PRO B 1 54 ? 17.672 -7.242 -7.574 1 78.56 54 PRO B O 1
ATOM 1448 N N . THR B 1 55 ? 16.047 -6.059 -6.672 1 83.81 55 THR B N 1
ATOM 1449 C CA . THR B 1 55 ? 16.875 -5.059 -6.004 1 83.81 55 THR B CA 1
ATOM 1450 C C . THR B 1 55 ? 16.484 -4.941 -4.531 1 83.81 55 THR B C 1
ATOM 1452 O O . THR B 1 55 ? 15.461 -5.477 -4.105 1 83.81 55 THR B O 1
ATOM 1455 N N . VAL B 1 56 ? 17.484 -4.441 -3.785 1 89.88 56 VAL B N 1
ATOM 1456 C CA . VAL B 1 56 ? 17.219 -4.188 -2.373 1 89.88 56 VAL B CA 1
ATOM 1457 C C . VAL B 1 56 ? 15.992 -3.283 -2.232 1 89.88 56 VAL B C 1
ATOM 1459 O O . VAL B 1 56 ? 15.008 -3.656 -1.595 1 89.88 56 VAL B O 1
ATOM 1462 N N . PHE B 1 57 ? 15.984 -2.195 -2.635 1 91.19 57 PHE B N 1
ATOM 1463 C CA . PHE B 1 57 ? 14.797 -1.361 -2.805 1 91.19 57 PHE B CA 1
ATOM 1464 C C . PHE B 1 57 ? 14.945 -0.454 -4.02 1 91.19 57 PHE B C 1
ATOM 1466 O O . PHE B 1 57 ? 16.062 -0.21 -4.488 1 91.19 57 PHE B O 1
ATOM 1473 N N . GLU B 1 58 ? 13.906 -0.19 -4.66 1 90.25 58 GLU B N 1
ATOM 1474 C CA . GLU B 1 58 ? 13.766 0.707 -5.801 1 90.25 58 GLU B CA 1
ATOM 1475 C C . GLU B 1 58 ? 12.773 1.83 -5.496 1 90.25 58 GLU B C 1
ATOM 1477 O O . GLU B 1 58 ? 11.836 1.644 -4.723 1 90.25 58 GLU B O 1
ATOM 1482 N N . ASN B 1 59 ? 13.016 3.008 -6.113 1 90.25 59 ASN B N 1
ATOM 1483 C CA . ASN B 1 59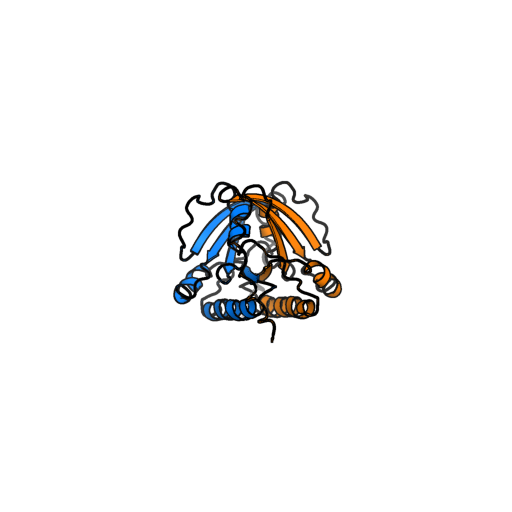 ? 12.117 4.129 -5.875 1 90.25 59 ASN B CA 1
ATOM 1484 C C . ASN B 1 59 ? 11.57 4.691 -7.184 1 90.25 59 ASN B C 1
ATOM 1486 O O . ASN B 1 59 ? 12.281 4.758 -8.188 1 90.25 59 ASN B O 1
ATOM 1490 N N . TYR B 1 60 ? 10.367 4.988 -7.168 1 89.12 60 TYR B N 1
ATOM 1491 C CA . TYR B 1 60 ? 9.648 5.629 -8.258 1 89.12 60 TYR B CA 1
ATOM 1492 C C . TYR B 1 60 ? 9 6.93 -7.801 1 89.12 60 TYR B C 1
ATOM 1494 O O . TYR B 1 60 ? 8.461 7.004 -6.695 1 89.12 60 TYR B O 1
ATOM 1502 N N . THR B 1 61 ? 9.047 7.945 -8.648 1 89.88 61 THR B N 1
ATOM 1503 C CA . THR B 1 61 ? 8.469 9.234 -8.281 1 89.88 61 THR B CA 1
ATOM 1504 C C . THR B 1 61 ? 7.348 9.617 -9.242 1 89.88 61 THR B C 1
ATOM 1506 O O . THR B 1 61 ? 7.422 9.328 -10.438 1 89.88 61 THR B O 1
ATOM 1509 N N . ALA B 1 62 ? 6.344 10.148 -8.695 1 85.75 62 ALA B N 1
ATOM 1510 C CA . ALA B 1 62 ? 5.246 10.75 -9.453 1 85.75 62 ALA B CA 1
ATOM 1511 C C . ALA B 1 62 ? 4.848 12.102 -8.867 1 85.75 62 ALA B C 1
ATOM 1513 O O . ALA B 1 62 ? 4.941 12.312 -7.656 1 85.75 62 ALA B O 1
ATOM 1514 N N . SER B 1 63 ? 4.508 12.969 -9.734 1 85.75 63 SER B N 1
ATOM 1515 C CA . SER B 1 63 ? 4.043 14.281 -9.289 1 85.75 63 SER B CA 1
ATOM 1516 C C . SER B 1 63 ? 2.605 14.531 -9.734 1 85.75 63 SER B C 1
ATOM 1518 O O . SER B 1 63 ? 2.199 14.102 -10.82 1 85.75 63 SER B O 1
ATOM 1520 N N . PHE B 1 64 ? 1.956 15.141 -8.781 1 82.31 64 PHE B N 1
ATOM 1521 C CA . PHE B 1 64 ? 0.586 15.516 -9.109 1 82.31 64 PHE B CA 1
ATOM 1522 C C . PHE B 1 64 ? 0.192 16.797 -8.375 1 82.31 64 PHE B C 1
ATOM 1524 O O . PHE B 1 64 ? 0.91 17.25 -7.484 1 82.31 64 PHE B O 1
ATOM 1531 N N . GLU B 1 65 ? -0.865 17.406 -8.93 1 79.88 65 GLU B N 1
ATOM 1532 C CA . GLU B 1 65 ? -1.341 18.641 -8.32 1 79.88 65 GLU B CA 1
ATOM 1533 C C . GLU B 1 65 ? -2.693 18.438 -7.645 1 79.88 65 GLU B C 1
ATOM 1535 O O . GLU B 1 65 ? -3.58 17.781 -8.195 1 79.88 65 GLU B O 1
ATOM 1540 N N . ILE B 1 66 ? -2.697 18.828 -6.297 1 71.88 66 ILE B N 1
ATOM 1541 C CA . ILE B 1 66 ? -3.963 18.859 -5.574 1 71.88 66 ILE B CA 1
ATOM 1542 C C . ILE B 1 66 ? -4.242 20.281 -5.094 1 71.88 66 ILE B C 1
ATOM 1544 O O . ILE B 1 66 ? -3.447 20.859 -4.348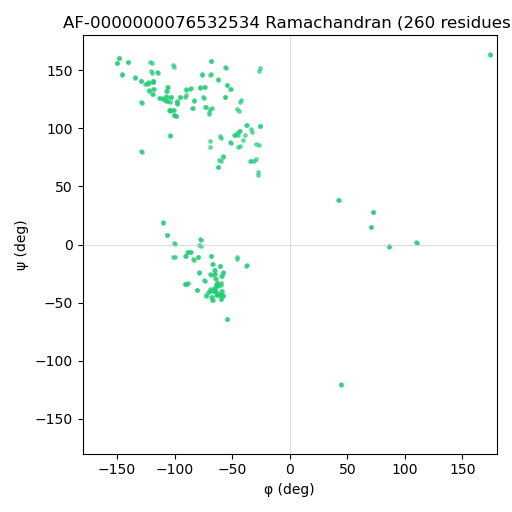 1 71.88 66 ILE B O 1
ATOM 1548 N N . ASP B 1 67 ? -5.402 20.828 -5.332 1 72.12 67 ASP B N 1
ATOM 1549 C CA . ASP B 1 67 ? -5.789 22.156 -4.891 1 72.12 67 ASP B CA 1
ATOM 1550 C C . ASP B 1 67 ? -4.645 23.156 -5.082 1 72.12 67 ASP B C 1
ATOM 1552 O O . ASP B 1 67 ? -4.285 23.891 -4.152 1 72.12 67 ASP B O 1
ATOM 1556 N N . THR B 1 68 ? -3.877 23.078 -6.148 1 75.81 68 THR B N 1
ATOM 1557 C CA . THR B 1 68 ? -2.85 24.016 -6.586 1 75.81 68 THR B CA 1
ATOM 1558 C C . THR B 1 68 ? -1.511 23.703 -5.926 1 75.81 68 THR B C 1
ATOM 1560 O O . THR B 1 68 ? -0.538 24.438 -6.102 1 75.81 68 THR B O 1
ATOM 1563 N N . GLN B 1 69 ? -1.58 22.703 -5.102 1 78.88 69 GLN B N 1
ATOM 1564 C CA . GLN B 1 69 ? -0.324 22.266 -4.5 1 78.88 69 GLN B CA 1
ATOM 1565 C C . GLN B 1 69 ? 0.279 21.109 -5.277 1 78.88 69 GLN B C 1
ATOM 1567 O O . GLN B 1 69 ? -0.415 20.125 -5.586 1 78.88 69 GLN B O 1
ATOM 1572 N N . ARG B 1 70 ? 1.504 21.328 -5.629 1 86 70 ARG B N 1
ATOM 1573 C CA . ARG B 1 70 ? 2.225 20.25 -6.297 1 86 70 ARG B CA 1
ATOM 1574 C C . ARG B 1 70 ? 2.801 19.266 -5.285 1 86 70 ARG B C 1
ATOM 1576 O O . ARG B 1 70 ? 3.482 19.672 -4.34 1 86 70 ARG B O 1
ATOM 1583 N N . ILE B 1 71 ? 2.424 18.078 -5.48 1 85.5 71 ILE B N 1
ATOM 1584 C CA . ILE B 1 71 ? 2.906 17.016 -4.598 1 85.5 71 ILE B CA 1
ATOM 1585 C C . ILE B 1 71 ? 3.809 16.062 -5.379 1 85.5 71 ILE B C 1
ATOM 1587 O O . ILE B 1 71 ? 3.453 15.617 -6.473 1 85.5 71 ILE B O 1
ATOM 1591 N N . GLU B 1 72 ? 4.992 15.898 -4.82 1 90.5 72 GLU B N 1
ATOM 1592 C CA . GLU B 1 72 ? 5.883 14.859 -5.324 1 90.5 72 GLU B CA 1
ATOM 1593 C C . GLU B 1 72 ? 5.84 13.617 -4.434 1 90.5 72 GLU B C 1
ATOM 1595 O O . GLU B 1 72 ? 6.234 13.672 -3.266 1 90.5 72 GLU B O 1
ATOM 1600 N N . LEU B 1 73 ? 5.289 12.609 -5.016 1 90.19 73 LEU B N 1
ATOM 1601 C CA . LEU B 1 73 ? 5.199 11.352 -4.285 1 90.19 73 LEU B CA 1
ATOM 1602 C C . LEU B 1 73 ? 6.332 10.406 -4.68 1 90.19 73 LEU B C 1
ATOM 1604 O O . LEU B 1 73 ? 6.547 10.148 -5.867 1 90.19 73 LEU B O 1
ATOM 1608 N N . SER B 1 74 ? 7.148 10 -3.68 1 92.69 74 SER B N 1
ATOM 1609 C CA . SER B 1 74 ? 8.188 8.984 -3.863 1 92.69 74 SER B CA 1
ATOM 1610 C C . SER B 1 74 ? 7.77 7.652 -3.256 1 92.69 74 SER B C 1
ATOM 1612 O O . SER B 1 74 ? 7.535 7.559 -2.049 1 92.69 74 SER B O 1
ATOM 1614 N N . LEU B 1 75 ? 7.605 6.672 -4.07 1 92.19 75 LEU B N 1
ATOM 1615 C CA . LEU B 1 75 ? 7.277 5.32 -3.629 1 92.19 75 LEU B CA 1
ATOM 1616 C C . LEU B 1 75 ? 8.523 4.434 -3.631 1 92.19 75 LEU B C 1
ATOM 1618 O O . LEU B 1 75 ? 9.109 4.188 -4.684 1 92.19 75 LEU B O 1
ATOM 1622 N N . TRP B 1 76 ? 8.891 3.996 -2.432 1 92.94 76 TRP B N 1
ATOM 1623 C CA . TRP B 1 76 ? 10.039 3.113 -2.264 1 92.94 76 TRP B CA 1
ATOM 1624 C C . TRP B 1 76 ? 9.602 1.659 -2.137 1 92.94 76 TRP B C 1
ATOM 1626 O O . TRP B 1 76 ? 8.914 1.295 -1.181 1 92.94 76 TRP B O 1
ATOM 1636 N N . ASP B 1 77 ? 9.883 0.896 -3.096 1 93.06 77 ASP B N 1
ATOM 1637 C CA . ASP B 1 77 ? 9.625 -0.539 -3.064 1 93.06 77 ASP B CA 1
ATOM 1638 C C . ASP B 1 77 ? 10.789 -1.295 -2.428 1 93.06 77 ASP B C 1
ATOM 1640 O O . ASP B 1 77 ? 11.945 -1.077 -2.787 1 93.06 77 ASP B O 1
ATOM 1644 N N . THR B 1 78 ? 10.484 -2.221 -1.508 1 94.38 78 THR B N 1
ATOM 1645 C CA . THR B 1 78 ? 11.516 -3.023 -0.855 1 94.38 78 THR B CA 1
ATOM 1646 C C . THR B 1 78 ? 11.375 -4.492 -1.24 1 94.38 78 THR B C 1
ATOM 1648 O O . THR B 1 78 ? 10.266 -4.98 -1.465 1 94.38 78 THR B O 1
ATOM 1651 N N . SER B 1 79 ? 12.531 -5.156 -1.292 1 94 79 SER B N 1
ATOM 1652 C CA . SER B 1 79 ? 12.516 -6.586 -1.579 1 94 79 SER B CA 1
ATOM 1653 C C . SER B 1 79 ? 11.758 -7.359 -0.506 1 94 79 SER B C 1
ATOM 1655 O O . SER B 1 79 ? 11.891 -7.07 0.685 1 94 79 SER B O 1
ATOM 1657 N N . GLY B 1 80 ? 11.008 -8.391 -0.922 1 93.88 80 GLY B N 1
ATOM 1658 C CA . GLY B 1 80 ? 10.32 -9.266 0.007 1 93.88 80 GLY B CA 1
ATOM 1659 C C . GLY B 1 80 ? 11.188 -10.414 0.496 1 93.88 80 GLY B C 1
ATOM 1660 O O . GLY B 1 80 ? 10.789 -11.156 1.396 1 93.88 80 GLY B O 1
ATOM 1661 N N . SER B 1 81 ? 12.32 -10.508 -0.058 1 93.12 81 SER B N 1
ATOM 1662 C CA . SER B 1 81 ? 13.211 -11.617 0.286 1 93.12 81 SER B CA 1
ATOM 1663 C C . SER B 1 81 ? 13.828 -11.414 1.663 1 93.12 81 SER B C 1
ATOM 1665 O O . SER B 1 81 ? 14.305 -10.32 1.98 1 93.12 81 SER B O 1
ATOM 1667 N N . PRO B 1 82 ? 13.852 -12.492 2.459 1 92.69 82 PRO B N 1
ATOM 1668 C CA . PRO B 1 82 ? 14.531 -12.398 3.754 1 92.69 82 PRO B CA 1
ATOM 1669 C C . PRO B 1 82 ? 16.016 -12.062 3.619 1 92.69 82 PRO B C 1
ATOM 1671 O O . PRO B 1 82 ? 16.625 -11.555 4.562 1 92.69 82 PRO B O 1
ATOM 1674 N N . TYR B 1 83 ? 16.531 -12.273 2.49 1 92.75 83 TYR B N 1
ATOM 1675 C CA . TYR B 1 83 ? 17.938 -11.992 2.215 1 92.75 83 TYR B CA 1
ATOM 1676 C C . TYR B 1 83 ? 18.25 -10.523 2.453 1 92.75 83 TYR B C 1
ATOM 1678 O O . TYR B 1 83 ? 19.375 -10.18 2.834 1 92.75 83 TYR B O 1
ATOM 1686 N N . TYR B 1 84 ? 17.312 -9.695 2.314 1 93.5 84 TYR B N 1
ATOM 1687 C CA . TYR B 1 84 ? 17.562 -8.258 2.371 1 93.5 84 TYR B CA 1
ATOM 1688 C C . TYR B 1 84 ? 16.969 -7.652 3.637 1 93.5 84 TYR B C 1
ATOM 1690 O O . TYR B 1 84 ? 16.812 -6.434 3.732 1 93.5 84 TYR B O 1
ATOM 1698 N N . ASP B 1 85 ? 16.672 -8.383 4.656 1 93.06 85 ASP B N 1
ATOM 1699 C CA . ASP B 1 85 ? 16.016 -7.91 5.871 1 93.06 85 ASP B CA 1
ATOM 1700 C C . ASP B 1 85 ? 16.875 -6.883 6.598 1 93.06 85 ASP B C 1
ATOM 1702 O O . ASP B 1 85 ? 16.359 -5.922 7.168 1 93.06 85 ASP B O 1
ATOM 1706 N N . ASN B 1 86 ? 18.125 -7.043 6.523 1 92.06 86 ASN B N 1
ATOM 1707 C CA . ASN B 1 86 ? 19.016 -6.184 7.289 1 92.06 86 ASN B CA 1
ATOM 1708 C C . ASN B 1 86 ? 19.203 -4.824 6.621 1 92.06 86 ASN B C 1
ATOM 1710 O O . ASN B 1 86 ? 19.578 -3.852 7.273 1 92.06 86 ASN B O 1
ATOM 1714 N N . VAL B 1 87 ? 19 -4.746 5.375 1 93.81 87 VAL B N 1
ATOM 1715 C CA . VAL B 1 87 ? 19.234 -3.492 4.668 1 93.81 87 VAL B CA 1
ATOM 1716 C C . VAL B 1 87 ? 17.906 -2.787 4.422 1 93.81 87 VAL B C 1
ATOM 1718 O O . VAL B 1 87 ? 17.875 -1.592 4.125 1 93.81 87 VAL B O 1
ATOM 1721 N N . ARG B 1 88 ? 16.766 -3.406 4.645 1 92.81 88 ARG B N 1
ATOM 1722 C CA . ARG B 1 88 ? 15.445 -2.842 4.414 1 92.81 88 ARG B CA 1
ATOM 1723 C C . ARG B 1 88 ? 15.227 -1.584 5.25 1 92.81 88 ARG B C 1
ATOM 1725 O O . ARG B 1 88 ? 14.688 -0.592 4.758 1 92.81 88 ARG B O 1
ATOM 1732 N N . PRO B 1 89 ? 15.828 -1.554 6.469 1 92.5 89 PRO B N 1
ATOM 1733 C CA . PRO B 1 89 ? 15.57 -0.383 7.309 1 92.5 89 PRO B CA 1
ATOM 1734 C C . PRO B 1 89 ? 16.172 0.9 6.738 1 92.5 89 PRO B C 1
ATOM 1736 O O . PRO B 1 89 ? 15.75 2 7.109 1 92.5 89 PRO B O 1
ATOM 1739 N N . LEU B 1 90 ? 17.062 0.784 5.84 1 92.81 90 LEU B N 1
ATOM 1740 C CA . LEU B 1 90 ? 17.672 1.949 5.215 1 92.81 90 LEU B CA 1
ATOM 1741 C C . LEU B 1 90 ? 16.672 2.691 4.34 1 92.81 90 LEU B C 1
ATOM 1743 O O . LEU B 1 90 ? 16.906 3.832 3.939 1 92.81 90 LEU B O 1
ATOM 1747 N N . SER B 1 91 ? 15.562 2.148 4.113 1 94.12 91 SER B N 1
ATOM 1748 C CA . SER B 1 91 ? 14.547 2.768 3.27 1 94.12 91 SER B CA 1
ATOM 1749 C C . SER B 1 91 ? 13.602 3.641 4.09 1 94.12 91 SER B C 1
ATOM 1751 O O . SER B 1 91 ? 12.867 4.461 3.535 1 94.12 91 SER B O 1
ATOM 1753 N N . TYR B 1 92 ? 13.656 3.59 5.375 1 92.31 92 TYR B N 1
ATOM 1754 C CA . TYR B 1 92 ? 12.586 4.141 6.203 1 92.31 92 TYR B CA 1
ATOM 1755 C C . TYR B 1 92 ? 12.844 5.613 6.512 1 92.31 92 TYR B C 1
ATOM 1757 O O . TYR B 1 92 ? 11.906 6.41 6.59 1 92.31 92 TYR B O 1
ATOM 1765 N N . PRO B 1 93 ? 14.109 6.039 6.664 1 92.12 93 PRO B N 1
ATOM 1766 C CA . PRO B 1 93 ? 14.336 7.43 7.066 1 92.12 93 PRO B CA 1
ATOM 1767 C C . PRO B 1 93 ? 13.586 8.43 6.188 1 92.12 93 PRO B C 1
ATOM 1769 O O . PRO B 1 93 ? 13.523 8.258 4.969 1 92.12 93 PRO B O 1
ATOM 1772 N N . ASP B 1 94 ? 12.906 9.414 6.832 1 92.38 94 ASP B N 1
ATOM 1773 C CA . ASP B 1 94 ? 12.203 10.547 6.23 1 92.38 94 ASP B CA 1
ATOM 1774 C C . ASP B 1 94 ? 10.938 10.086 5.508 1 92.38 94 ASP B C 1
ATOM 1776 O O . ASP B 1 94 ? 10.43 10.789 4.633 1 92.38 94 ASP B O 1
ATOM 1780 N N . SER B 1 95 ? 10.547 8.883 5.805 1 93.44 95 SER B N 1
ATOM 1781 C CA . SER B 1 95 ? 9.289 8.422 5.223 1 93.44 95 SER B CA 1
ATOM 1782 C C . SER B 1 95 ? 8.086 9.031 5.941 1 93.44 95 SER B C 1
ATOM 1784 O O . SER B 1 95 ? 8.125 9.234 7.156 1 93.44 95 SER B O 1
ATOM 1786 N N . ASP B 1 96 ? 7.10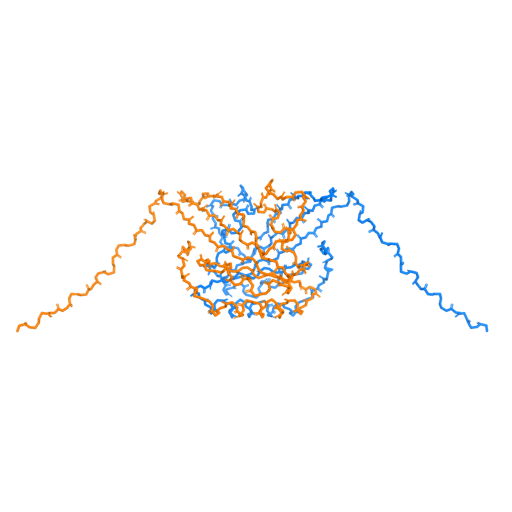5 9.266 5.176 1 91.44 96 ASP B N 1
ATOM 1787 C CA . ASP B 1 96 ? 5.855 9.789 5.719 1 91.44 96 ASP B CA 1
ATOM 1788 C C . ASP B 1 96 ? 4.902 8.656 6.094 1 91.44 96 ASP B C 1
ATOM 1790 O O . ASP B 1 96 ? 4.148 8.766 7.062 1 91.44 96 ASP B O 1
ATOM 1794 N N . ALA B 1 97 ? 4.938 7.605 5.359 1 92.69 97 ALA B N 1
ATOM 1795 C CA . ALA B 1 97 ? 4.059 6.461 5.586 1 92.69 97 ALA B CA 1
ATOM 1796 C C . ALA B 1 97 ? 4.73 5.16 5.145 1 92.69 97 ALA B C 1
ATOM 1798 O O . ALA B 1 97 ? 5.691 5.184 4.371 1 92.69 97 ALA B O 1
ATOM 1799 N N . VAL B 1 98 ? 4.258 4.09 5.734 1 93.5 98 VAL B N 1
ATOM 1800 C CA . VAL B 1 98 ? 4.637 2.748 5.301 1 93.5 98 VAL B CA 1
ATOM 1801 C C . VAL B 1 98 ? 3.398 1.988 4.828 1 93.5 98 VAL B C 1
ATOM 1803 O O . VAL B 1 98 ? 2.342 2.053 5.465 1 93.5 98 VAL B O 1
ATOM 1806 N N . LEU B 1 99 ? 3.543 1.346 3.699 1 94 99 LEU B N 1
ATOM 1807 C CA . LEU B 1 99 ? 2.529 0.443 3.162 1 94 99 LEU B CA 1
ATOM 1808 C C . LEU B 1 99 ? 2.936 -1.013 3.371 1 94 99 LEU B C 1
ATOM 1810 O O . LEU B 1 99 ? 3.945 -1.464 2.826 1 94 99 LEU B O 1
ATOM 1814 N N . ILE B 1 100 ? 2.16 -1.642 4.129 1 94.31 100 ILE B N 1
ATOM 1815 C CA . ILE B 1 100 ? 2.385 -3.062 4.371 1 94.31 100 ILE B CA 1
ATOM 1816 C C . ILE B 1 100 ? 1.478 -3.891 3.465 1 94.31 100 ILE B C 1
ATOM 1818 O O . ILE B 1 100 ? 0.257 -3.713 3.469 1 94.31 100 ILE B O 1
ATOM 1822 N N . CYS B 1 101 ? 2.074 -4.723 2.693 1 94.88 101 CYS B N 1
ATOM 1823 C CA . CYS B 1 101 ? 1.346 -5.594 1.775 1 94.88 101 CYS B CA 1
ATOM 1824 C C . CYS B 1 101 ? 1.355 -7.035 2.268 1 94.88 101 CYS B C 1
ATOM 1826 O O . CYS B 1 101 ? 2.412 -7.574 2.6 1 94.88 101 CYS B O 1
ATOM 1828 N N . PHE B 1 102 ? 0.182 -7.672 2.389 1 93.75 102 PHE B N 1
ATOM 1829 C CA . PHE B 1 102 ? 0.163 -9.094 2.715 1 93.75 102 PHE B CA 1
ATOM 1830 C C . PHE B 1 102 ? -0.919 -9.812 1.923 1 93.75 102 PHE B C 1
ATOM 1832 O O . PHE B 1 102 ? -1.831 -9.18 1.386 1 93.75 102 PHE B O 1
ATOM 1839 N N . ASP B 1 103 ? -0.73 -11.094 1.781 1 91.69 103 ASP B N 1
ATOM 1840 C CA . ASP B 1 103 ? -1.62 -11.977 1.032 1 91.69 103 ASP B CA 1
ATOM 1841 C C . ASP B 1 103 ? -2.783 -12.445 1.9 1 91.69 103 ASP B C 1
ATOM 1843 O O . ASP B 1 103 ? -2.578 -13.148 2.895 1 91.69 103 ASP B O 1
ATOM 1847 N N . ILE B 1 104 ? -3.949 -12.086 1.501 1 85.62 104 ILE B N 1
ATOM 1848 C CA . ILE B 1 104 ? -5.117 -12.375 2.324 1 85.62 104 ILE B CA 1
ATOM 1849 C C . ILE B 1 104 ? -5.312 -13.891 2.426 1 85.62 104 ILE B C 1
ATOM 1851 O O . ILE B 1 104 ? -5.816 -14.391 3.434 1 85.62 104 ILE B O 1
ATOM 1855 N N . SER B 1 105 ? -4.891 -14.594 1.434 1 87 105 SER B N 1
ATOM 1856 C CA . SER B 1 105 ? -5.051 -16.047 1.422 1 87 105 SER B CA 1
ATOM 1857 C C . SER B 1 105 ? -3.977 -16.719 2.264 1 87 105 SER B C 1
ATOM 1859 O O . SER B 1 105 ? -4.074 -17.922 2.557 1 87 105 SER B O 1
ATOM 1861 N N . ARG B 1 106 ? -2.996 -16.047 2.688 1 91.62 106 ARG B N 1
ATOM 1862 C CA . ARG B 1 106 ? -1.889 -16.531 3.51 1 91.62 106 ARG B CA 1
ATOM 1863 C C . ARG B 1 106 ? -1.686 -15.633 4.73 1 91.62 106 ARG B C 1
ATOM 1865 O O . ARG B 1 106 ? -0.752 -14.828 4.766 1 91.62 106 ARG B O 1
ATOM 1872 N N . PRO B 1 107 ? -2.455 -15.789 5.742 1 88.38 107 PRO B N 1
ATOM 1873 C CA . PRO B 1 107 ? -2.436 -14.891 6.902 1 88.38 107 PRO B CA 1
ATOM 1874 C C . PRO B 1 107 ? -1.062 -14.82 7.566 1 88.38 107 PRO B C 1
ATOM 1876 O O . PRO B 1 107 ? -0.733 -13.812 8.203 1 88.38 107 PRO B O 1
ATOM 1879 N N . GLU B 1 108 ? -0.269 -15.867 7.371 1 93.25 108 GLU B N 1
ATOM 1880 C CA . GLU B 1 108 ? 1.064 -15.875 7.969 1 93.25 108 GLU B CA 1
ATOM 1881 C C . GLU B 1 108 ? 1.941 -14.781 7.359 1 93.25 108 GLU B C 1
ATOM 1883 O O . GLU B 1 108 ? 2.932 -14.367 7.965 1 93.25 108 GLU B O 1
ATOM 1888 N N . THR B 1 109 ? 1.584 -14.328 6.145 1 94.88 109 THR B N 1
ATOM 1889 C CA . THR B 1 109 ? 2.389 -13.289 5.516 1 94.88 109 THR B CA 1
ATOM 1890 C C . THR B 1 109 ? 2.238 -11.961 6.262 1 94.88 109 THR B C 1
ATOM 1892 O O . THR B 1 109 ? 3.121 -11.109 6.199 1 94.88 109 THR B O 1
ATOM 1895 N N . LEU B 1 110 ? 1.123 -11.719 6.98 1 92.44 110 LEU B N 1
ATOM 1896 C CA . LEU B 1 110 ? 0.97 -10.516 7.793 1 92.44 110 LEU B CA 1
ATOM 1897 C C . LEU B 1 110 ? 1.938 -10.531 8.969 1 92.44 110 LEU B C 1
ATOM 1899 O O . LEU B 1 110 ? 2.652 -9.555 9.203 1 92.44 110 LEU B O 1
ATOM 1903 N N . ASP B 1 111 ? 1.959 -11.672 9.656 1 92.88 111 ASP B N 1
ATOM 1904 C CA . ASP B 1 111 ? 2.887 -11.797 10.773 1 92.88 111 ASP B CA 1
ATOM 1905 C C . ASP B 1 111 ? 4.328 -11.578 10.328 1 92.88 111 ASP B C 1
ATOM 1907 O O . ASP B 1 111 ? 5.098 -10.891 11 1 92.88 111 ASP B O 1
ATOM 1911 N N . SER B 1 112 ? 4.605 -12.172 9.234 1 94.38 112 SER B N 1
ATOM 1912 C CA . SER B 1 112 ? 5.957 -12.078 8.695 1 94.38 112 SER B CA 1
ATOM 1913 C C . SER B 1 112 ? 6.344 -10.625 8.422 1 94.38 112 SER B C 1
ATOM 1915 O O . SER B 1 112 ? 7.418 -10.18 8.828 1 94.38 112 SER B O 1
ATOM 1917 N N . VAL B 1 113 ? 5.461 -9.93 7.801 1 94.06 113 VAL B N 1
ATOM 1918 C CA . VAL B 1 113 ? 5.812 -8.578 7.395 1 94.06 113 VAL B CA 1
ATOM 1919 C C . VAL B 1 113 ? 5.809 -7.652 8.609 1 94.06 113 VAL B C 1
ATOM 1921 O O . VAL B 1 113 ? 6.586 -6.699 8.68 1 94.06 113 VAL B O 1
ATOM 1924 N N . LEU B 1 114 ? 5.016 -7.91 9.547 1 91.94 114 LEU B N 1
ATOM 1925 C CA . LEU B 1 114 ? 5.02 -7.102 10.766 1 91.94 114 LEU B CA 1
ATOM 1926 C C . LEU B 1 114 ? 6.344 -7.238 11.5 1 91.94 114 LEU B C 1
ATOM 1928 O O . LEU B 1 114 ? 6.844 -6.27 12.078 1 91.94 114 LEU B O 1
ATOM 1932 N N . LYS B 1 115 ? 6.867 -8.359 11.422 1 91.12 115 LYS B N 1
ATOM 1933 C CA . LYS B 1 115 ? 8.195 -8.562 11.992 1 91.12 115 LYS B CA 1
ATOM 1934 C C . LYS B 1 115 ? 9.25 -7.75 11.242 1 91.12 115 LYS B C 1
ATOM 1936 O O . LYS B 1 115 ? 10.156 -7.184 11.859 1 91.12 115 LYS B O 1
ATOM 1941 N N . LYS B 1 116 ? 9.102 -7.672 10.031 1 90.44 116 LYS B N 1
ATOM 1942 C CA . LYS B 1 116 ? 10.023 -6.906 9.195 1 90.44 116 LYS B CA 1
ATOM 1943 C C . LYS B 1 116 ? 9.969 -5.418 9.539 1 90.44 116 LYS B C 1
ATOM 1945 O O . LYS B 1 116 ? 11 -4.75 9.594 1 90.44 116 LYS B O 1
ATOM 1950 N N . VAL B 1 117 ? 8.773 -4.926 9.711 1 89.12 117 VAL B N 1
ATOM 1951 C CA . VAL B 1 117 ? 8.562 -3.5 9.945 1 89.12 117 VAL B CA 1
ATOM 1952 C C . VAL B 1 117 ? 9.016 -3.137 11.359 1 89.12 117 VAL B C 1
ATOM 1954 O O . VAL B 1 117 ? 9.609 -2.076 11.57 1 89.12 117 VAL B O 1
ATOM 1957 N N . SER B 1 118 ? 8.719 -3.879 12.352 1 79.88 118 SER B N 1
ATOM 1958 C CA . SER B 1 118 ? 9.078 -3.641 13.742 1 79.88 118 SER B CA 1
ATOM 1959 C C . SER B 1 118 ? 10.594 -3.648 13.93 1 79.88 118 SER B C 1
ATOM 1961 O O . SER B 1 118 ? 11.125 -2.93 14.773 1 79.88 118 SER B O 1
ATOM 1963 N N . ALA B 1 119 ? 11.219 -4.449 13.219 1 65.81 119 ALA B N 1
ATOM 1964 C CA . ALA B 1 119 ? 12.68 -4.512 13.297 1 65.81 119 ALA B CA 1
ATOM 1965 C C . ALA B 1 119 ? 13.312 -3.213 12.805 1 65.81 119 ALA B C 1
ATOM 1967 O O . ALA B 1 119 ? 14.422 -2.861 13.211 1 65.81 119 ALA B O 1
ATOM 1968 N N . GLY B 1 120 ? 12.664 -2.48 11.969 1 58.66 120 GLY B N 1
ATOM 1969 C CA . GLY B 1 120 ? 13.141 -1.216 11.438 1 58.66 120 GLY B CA 1
ATOM 1970 C C . GLY B 1 120 ? 12.938 -0.051 12.383 1 58.66 120 GLY B C 1
ATOM 1971 O O . GLY B 1 120 ? 13.602 0.979 12.266 1 58.66 120 GLY B O 1
ATOM 1972 N N . ASP B 1 121 ? 11.781 0.013 13.125 1 57.78 121 ASP B N 1
ATOM 1973 C CA . ASP B 1 121 ? 11.477 1.076 14.078 1 57.78 121 ASP B CA 1
ATOM 1974 C C . ASP B 1 121 ? 12.68 1.361 14.977 1 57.78 121 ASP B C 1
ATOM 1976 O O . ASP B 1 121 ? 12.758 2.428 15.594 1 57.78 121 ASP B O 1
ATOM 1980 N N . GLU B 1 122 ? 13.586 0.529 14.938 1 47.41 122 GLU B N 1
ATOM 1981 C CA . GLU B 1 122 ? 14.734 0.91 15.758 1 47.41 122 GLU B CA 1
ATOM 1982 C C . GLU B 1 122 ? 15.57 1.982 15.07 1 47.41 122 GLU B C 1
ATOM 1984 O O . GLU B 1 122 ? 16.531 2.492 15.656 1 47.41 122 GLU B O 1
ATOM 1989 N N . GLY B 1 123 ? 15.133 2.342 13.883 1 45.78 123 GLY B N 1
ATOM 1990 C CA . GLY B 1 123 ? 15.852 3.451 13.273 1 45.78 123 GLY B CA 1
ATOM 1991 C C . GLY B 1 123 ? 15.117 4.777 13.406 1 45.78 123 GLY B C 1
ATOM 1992 O O . GLY B 1 123 ? 13.93 4.805 13.719 1 45.78 123 GLY B O 1
ATOM 1993 N N . PRO B 1 124 ? 15.844 6 13.414 1 39.59 124 PRO B N 1
ATOM 1994 C CA . PRO B 1 124 ? 15.297 7.324 13.719 1 39.59 124 PRO B CA 1
ATOM 1995 C C . PRO B 1 124 ? 14.172 7.73 12.766 1 39.59 124 PRO B C 1
ATOM 1997 O O . PRO B 1 124 ? 14.336 7.664 11.547 1 39.59 124 PRO B O 1
ATOM 2000 N N . VAL B 1 125 ? 12.977 7.48 13.031 1 41.22 125 VAL B N 1
ATOM 2001 C CA . VAL B 1 125 ? 11.82 8.008 12.312 1 41.22 125 VAL B CA 1
ATOM 2002 C C . VAL B 1 125 ? 11.812 9.531 12.391 1 41.22 125 VAL B C 1
ATOM 2004 O O . VAL B 1 125 ? 11.664 10.109 13.469 1 41.22 125 VAL B O 1
ATOM 2007 N N . GLN B 1 126 ? 12.656 10.148 11.727 1 36.03 126 GLN B N 1
ATOM 2008 C CA . GLN B 1 126 ? 12.492 11.594 11.672 1 36.03 126 GLN B CA 1
ATOM 2009 C C . GLN B 1 126 ? 11.234 11.969 10.891 1 36.03 126 GLN B C 1
ATOM 2011 O O . GLN B 1 126 ? 10.914 11.344 9.883 1 36.03 126 GLN B O 1
ATOM 2016 N N . SER B 1 127 ? 10.297 12.578 11.469 1 34.97 127 SER B N 1
ATOM 2017 C CA . SER B 1 127 ? 8.945 13.008 11.141 1 34.97 127 SER B CA 1
ATOM 2018 C C . SER B 1 127 ? 8.938 13.922 9.922 1 34.97 127 SER B C 1
ATOM 2020 O O . SER B 1 127 ? 9.688 14.898 9.875 1 34.97 127 SER B O 1
ATOM 2022 N N . SER B 1 128 ? 9.07 13.516 8.75 1 35.19 128 SER B N 1
ATOM 2023 C CA . SER B 1 128 ? 8.82 14.5 7.707 1 35.19 128 SER B CA 1
ATOM 2024 C C . SER B 1 128 ? 7.328 14.766 7.543 1 35.19 128 SER B C 1
ATOM 2026 O O . SER B 1 128 ? 6.52 13.844 7.602 1 35.19 128 SER B O 1
ATOM 2028 N N . PRO B 1 129 ? 6.895 16.031 7.59 1 33.88 129 PRO B N 1
ATOM 2029 C CA . PRO B 1 129 ? 5.504 16.484 7.527 1 33.88 129 PRO B CA 1
ATOM 2030 C C . PRO B 1 129 ? 4.824 16.109 6.211 1 33.88 129 PRO B C 1
ATOM 2032 O O . PRO B 1 129 ? 5.32 16.453 5.137 1 33.88 129 PRO B O 1
ATOM 2035 N N . CYS B 1 130 ? 4.594 14.992 5.898 1 37.28 130 CYS B N 1
ATOM 2036 C CA . CYS B 1 130 ? 3.744 14.781 4.734 1 37.28 130 CYS B CA 1
ATOM 2037 C C . CYS B 1 130 ? 2.414 15.508 4.887 1 37.28 130 CYS B C 1
ATOM 2039 O O . CYS B 1 130 ? 2.018 15.859 6 1 37.28 130 CYS B O 1
ATOM 2041 N N . VAL B 1 131 ? 1.759 15.914 3.785 1 36.53 131 VAL B N 1
ATOM 2042 C CA . VAL B 1 131 ? 0.504 16.656 3.768 1 36.53 131 VAL B CA 1
ATOM 2043 C C . VAL B 1 131 ? -0.532 15.953 4.637 1 36.53 131 VAL B C 1
ATOM 2045 O O . VAL B 1 131 ? -0.813 14.766 4.434 1 36.53 131 VAL B O 1
ATOM 2048 N N . LYS B 1 132 ? -0.625 16.203 5.922 1 34.72 132 LYS B N 1
ATOM 2049 C CA . LYS B 1 132 ? -1.623 15.812 6.91 1 34.72 132 LYS B CA 1
ATOM 2050 C C . LYS B 1 132 ? -3.033 16.141 6.434 1 34.72 132 LYS B C 1
ATOM 2052 O O . LYS B 1 132 ? -3.258 17.203 5.828 1 34.72 132 LYS B O 1
#